Protein AF-0000000084933044 (afdb_homodimer)

Secondary structure (DSSP, 8-state):
------------------------------------------------EEEPPPPTT---TT--EEEEEEHHHHHHHHHH-S----EEE-SSEEEEEE-TTTTTT--PPTT-EEEGGGEEE-S--EEEE--SSS--PPPHHHHHHHHHHHHTPPP--SSPP-----/------------------------------------------------EEEPPPPTT---TT--EEEEEEHHHHHHHHHH-S----EEE-SSEEEEEE-TTTTTT--PPTT-EEEGGGEEE-S--EEEE--SSS--PPPHHHHHHHHHHHHTPPP--SSPP-----

Radius of gyration: 46.16 Å; Cα contacts (8 Å, |Δi|>4): 481; chains: 2; bounding box: 98×130×166 Å

Organism: Streptomyces venezuelae (s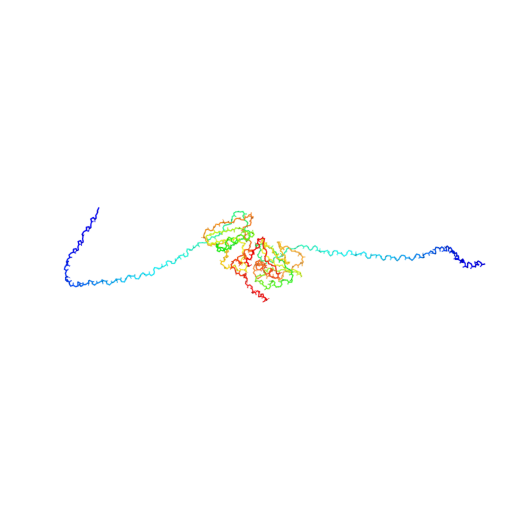train ATCC 10712 / CBS 650.69 / DSM 40230 / JCM 4526 / NBRC 13096 / PD 04745) (NCBI:txid953739)

Structure (mmCIF, N/CA/C/O backbone):
data_AF-0000000084933044-model_v1
#
loop_
_entity.id
_entity.type
_entity.pdbx_description
1 polymer 'Uncharacterized protein'
#
loop_
_atom_site.group_PDB
_atom_site.id
_atom_site.type_symbol
_atom_site.label_atom_id
_atom_site.label_alt_id
_atom_site.label_comp_id
_atom_site.label_asym_id
_atom_site.label_entity_id
_atom_site.label_seq_id
_atom_site.pdbx_PDB_ins_code
_atom_site.Cartn_x
_atom_site.Cartn_y
_atom_site.Cartn_z
_atom_site.occupancy
_atom_site.B_iso_or_equiv
_atom_site.auth_seq_id
_atom_site.auth_comp_id
_atom_site.auth_asym_id
_atom_site.auth_atom_id
_atom_site.pdbx_PDB_model_num
ATOM 1 N N . MET A 1 1 ? 52.594 -83.25 -26.469 1 21.27 1 MET A N 1
ATOM 2 C CA . MET A 1 1 ? 53.531 -82.875 -27.516 1 21.27 1 MET A CA 1
ATOM 3 C C . MET A 1 1 ? 52.875 -81.875 -28.5 1 21.27 1 MET A C 1
ATOM 5 O O . MET A 1 1 ? 51.656 -81.75 -28.516 1 21.27 1 MET A O 1
ATOM 9 N N . LEU A 1 2 ? 53.469 -81.562 -29.688 1 18.8 2 LEU A N 1
ATOM 10 C CA . LEU A 1 2 ? 53.844 -80.5 -30.562 1 18.8 2 LEU A CA 1
ATOM 11 C C . LEU A 1 2 ? 52.75 -80.188 -31.594 1 18.8 2 LEU A C 1
ATOM 13 O O . LEU A 1 2 ? 52.875 -79.25 -32.375 1 18.8 2 LEU A O 1
ATOM 17 N N . ARG A 1 3 ? 51.625 -81 -31.906 1 20.55 3 ARG A N 1
ATOM 18 C CA . ARG A 1 3 ? 51.5 -81.188 -33.344 1 20.55 3 ARG A CA 1
ATOM 19 C C . ARG A 1 3 ? 51.156 -79.875 -34.062 1 20.55 3 ARG A C 1
ATOM 21 O O . ARG A 1 3 ? 50.219 -79.188 -33.656 1 20.55 3 ARG A O 1
ATOM 28 N N . SER A 1 4 ? 52.031 -79.25 -35 1 22.03 4 SER A N 1
ATOM 29 C CA . SER A 1 4 ? 52.438 -78.188 -35.938 1 22.03 4 SER A CA 1
ATOM 30 C C . SER A 1 4 ? 51.406 -78.062 -37.031 1 22.03 4 SER A C 1
ATOM 32 O O . SER A 1 4 ? 51.688 -77.438 -38.062 1 22.03 4 SER A O 1
ATOM 34 N N . MET A 1 5 ? 50.156 -78.5 -37 1 22.41 5 MET A N 1
ATOM 35 C CA . MET A 1 5 ? 49.625 -78.938 -38.281 1 22.41 5 MET A CA 1
ATOM 36 C C . MET A 1 5 ? 49.625 -77.75 -39.281 1 22.41 5 MET A C 1
ATOM 38 O O . MET A 1 5 ? 49.469 -76.625 -38.875 1 22.41 5 MET A O 1
ATOM 42 N N . ALA A 1 6 ? 49.812 -78.125 -40.562 1 21.48 6 ALA A N 1
ATOM 43 C CA . ALA A 1 6 ? 50.281 -77.75 -41.906 1 21.48 6 ALA A CA 1
ATOM 44 C C . ALA A 1 6 ? 49.406 -76.625 -42.531 1 21.48 6 ALA A C 1
ATOM 46 O O . ALA A 1 6 ? 48.25 -76.5 -42.156 1 21.48 6 ALA A O 1
ATOM 47 N N . THR A 1 7 ? 49.969 -75.75 -43.469 1 26.25 7 THR A N 1
ATOM 48 C CA . THR A 1 7 ? 50.188 -74.5 -44.188 1 26.25 7 THR A CA 1
ATOM 49 C C . THR A 1 7 ? 49.25 -74.375 -45.406 1 26.25 7 THR A C 1
ATOM 51 O O . THR A 1 7 ? 49.438 -73.5 -46.25 1 26.25 7 THR A O 1
ATOM 54 N N . ARG A 1 8 ? 48.031 -75.188 -45.375 1 24.83 8 ARG A N 1
ATOM 55 C CA . ARG A 1 8 ? 47.594 -75.5 -46.75 1 24.83 8 ARG A CA 1
ATOM 56 C C . ARG A 1 8 ? 47.344 -74.188 -47.531 1 24.83 8 ARG A C 1
ATOM 58 O O . ARG A 1 8 ? 46.5 -73.375 -47.188 1 24.83 8 ARG A O 1
ATOM 65 N N . MET A 1 9 ? 48.375 -73.75 -48.344 1 28.41 9 MET A N 1
ATOM 66 C CA . MET A 1 9 ? 48.594 -72.562 -49.156 1 28.41 9 MET A CA 1
ATOM 67 C C . MET A 1 9 ? 47.656 -72.5 -50.375 1 28.41 9 MET A C 1
ATOM 69 O O . MET A 1 9 ? 48.125 -72.438 -51.5 1 28.41 9 MET A O 1
ATOM 73 N N . ILE A 1 10 ? 46.5 -73.125 -50.281 1 24.84 10 ILE A N 1
ATOM 74 C CA . ILE A 1 10 ? 46 -73.562 -51.594 1 24.84 10 ILE A CA 1
ATOM 75 C C . ILE A 1 10 ? 45.969 -72.438 -52.562 1 24.84 10 ILE A C 1
ATOM 77 O O . ILE A 1 10 ? 45.812 -71.25 -52.188 1 24.84 10 ILE A O 1
ATOM 81 N N . PRO A 1 11 ? 45.281 -72.625 -53.906 1 26.44 11 PRO A N 1
ATOM 82 C CA . PRO A 1 11 ? 45.531 -72.625 -55.344 1 26.44 11 PRO A CA 1
ATOM 83 C C . PRO A 1 11 ? 45.188 -71.312 -56.031 1 26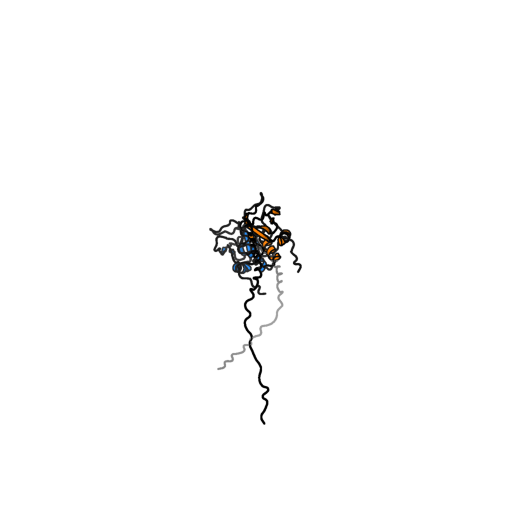.44 11 PRO A C 1
ATOM 85 O O . PRO A 1 11 ? 44.469 -70.5 -55.469 1 26.44 11 PRO A O 1
ATOM 88 N N . LEU A 1 12 ? 45.125 -71.312 -57.375 1 26.98 12 LEU A N 1
ATOM 89 C CA . LEU A 1 12 ? 45.5 -70.75 -58.656 1 26.98 12 LEU A CA 1
ATOM 90 C C . LEU A 1 12 ? 44.344 -69.875 -59.219 1 26.98 12 LEU A C 1
ATOM 92 O O . LEU A 1 12 ? 44.469 -69.375 -60.312 1 26.98 12 LEU A O 1
ATOM 96 N N . LEU A 1 13 ? 43.219 -69.75 -58.594 1 27.86 13 LEU A N 1
ATOM 97 C CA . LEU A 1 13 ? 42.156 -69.625 -59.562 1 27.86 13 LEU A CA 1
ATOM 98 C C . LEU A 1 13 ? 42.344 -68.375 -60.438 1 27.86 13 LEU A C 1
ATOM 100 O O . LEU A 1 13 ? 42.688 -67.312 -59.906 1 27.86 13 LEU A O 1
ATOM 104 N N . PRO A 1 14 ? 42.219 -68.5 -61.844 1 28 14 PRO A N 1
ATOM 105 C CA . PRO A 1 14 ? 42.562 -67.75 -63.031 1 28 14 PRO A CA 1
ATOM 106 C C . PRO A 1 14 ? 41.906 -66.375 -63.031 1 28 14 PRO A C 1
ATOM 108 O O . PRO A 1 14 ? 41 -66.125 -62.25 1 28 14 PRO A O 1
ATOM 111 N N . GLY A 1 15 ? 42 -65.688 -64.312 1 23.17 15 GLY A N 1
ATOM 112 C CA . GLY A 1 15 ? 42.375 -64.438 -64.938 1 23.17 15 GLY A CA 1
ATOM 113 C C . GLY A 1 15 ? 41.219 -63.438 -65.062 1 23.17 15 GLY A C 1
ATOM 114 O O . GLY A 1 15 ? 41.25 -62.312 -64.562 1 23.17 15 GLY A O 1
ATOM 115 N N . ASN A 1 16 ? 40.438 -63.625 -66.25 1 23.97 16 ASN A N 1
ATOM 116 C CA . ASN A 1 16 ? 40.469 -62.531 -67.25 1 23.97 16 ASN A CA 1
ATOM 117 C C . ASN A 1 16 ? 39.406 -61.469 -66.938 1 23.97 16 ASN A C 1
ATOM 119 O O . ASN A 1 16 ? 39.719 -60.281 -66.875 1 23.97 16 ASN A O 1
ATOM 123 N N . ARG A 1 17 ? 38.094 -61.688 -67.375 1 28.8 17 ARG A N 1
ATOM 124 C CA . ARG A 1 17 ? 37.438 -60.906 -68.375 1 28.8 17 ARG A CA 1
ATOM 125 C C . ARG A 1 17 ? 36.844 -59.625 -67.812 1 28.8 17 ARG A C 1
ATOM 127 O O . ARG A 1 17 ? 36.625 -59.531 -66.625 1 28.8 17 ARG A O 1
ATOM 134 N N . GLY A 1 18 ? 36.188 -58.75 -68.812 1 28 18 GLY A N 1
ATOM 135 C CA . GLY A 1 18 ? 36 -57.344 -69.188 1 28 18 GLY A CA 1
ATOM 136 C C . GLY A 1 18 ? 34.906 -56.656 -68.375 1 28 18 GLY A C 1
ATOM 137 O O . GLY A 1 18 ? 34.062 -57.312 -67.75 1 28 18 GLY A O 1
ATOM 138 N N . PRO A 1 19 ? 35.188 -55.438 -67.938 1 30.39 19 PRO A N 1
ATOM 139 C CA . PRO A 1 19 ? 34.438 -54.688 -66.938 1 30.39 19 PRO A CA 1
ATOM 140 C C . PRO A 1 19 ? 33 -54.438 -67.375 1 30.39 19 PRO A C 1
ATOM 142 O O . PRO A 1 19 ? 32.688 -54.25 -68.5 1 30.39 19 PRO A O 1
ATOM 145 N N . SER A 1 20 ? 32.094 -55.375 -66.812 1 27.27 20 SER A N 1
ATOM 146 C CA . SER A 1 20 ? 30.656 -55.219 -67 1 27.27 20 SER A CA 1
ATOM 147 C C . SER A 1 20 ? 30.219 -53.781 -66.812 1 27.27 20 SER A C 1
ATOM 149 O O . SER A 1 20 ? 30.734 -53.062 -65.938 1 27.27 20 SER A O 1
ATOM 151 N N . ALA A 1 21 ? 29.625 -53.25 -67.875 1 29.52 21 ALA A N 1
ATOM 152 C CA . ALA A 1 21 ? 28.984 -51.969 -68.062 1 29.52 21 ALA A CA 1
ATOM 153 C C . ALA A 1 21 ? 28.094 -51.656 -66.875 1 29.52 21 ALA A C 1
ATOM 155 O O . ALA A 1 21 ? 27.125 -52.375 -66.562 1 29.52 21 ALA A O 1
ATOM 156 N N . ALA A 1 22 ? 28.594 -51.156 -65.75 1 32.31 22 ALA A N 1
ATOM 157 C CA . ALA A 1 22 ? 27.797 -50.844 -64.562 1 32.31 22 ALA A CA 1
ATOM 158 C C . ALA A 1 22 ? 26.531 -50.062 -64.938 1 32.31 22 ALA A C 1
ATOM 160 O O . ALA A 1 22 ? 26.547 -49.281 -65.875 1 32.31 22 ALA A O 1
ATOM 161 N N . GLU A 1 23 ? 25.406 -50.75 -64.625 1 34.59 23 GLU A N 1
ATOM 162 C CA . GLU A 1 23 ? 24.016 -50.281 -64.625 1 34.59 23 GLU A CA 1
ATOM 163 C C . GLU A 1 23 ? 23.922 -48.844 -64.062 1 34.59 23 GLU A C 1
ATOM 165 O O . GLU A 1 23 ? 24.641 -48.531 -63.094 1 34.59 23 GLU A O 1
ATOM 170 N N . ARG A 1 24 ? 23.422 -47.906 -64.938 1 32.62 24 ARG A N 1
ATOM 171 C CA . ARG A 1 24 ? 23.141 -46.5 -64.688 1 32.62 24 ARG A CA 1
ATOM 172 C C . ARG A 1 24 ? 22.406 -46.344 -63.344 1 32.62 24 ARG A C 1
ATOM 174 O O . ARG A 1 24 ? 21.422 -47.031 -63.094 1 32.62 24 ARG A O 1
ATOM 181 N N . LEU A 1 25 ? 23.141 -46.156 -62.219 1 36.62 25 LEU A N 1
ATOM 182 C CA . LEU A 1 25 ? 22.578 -45.812 -60.906 1 36.62 25 LEU A CA 1
ATOM 183 C C . LEU A 1 25 ? 21.422 -44.844 -61.062 1 36.62 25 LEU A C 1
ATOM 185 O O . LEU A 1 25 ? 21.547 -43.781 -61.719 1 36.62 25 LEU A O 1
ATOM 189 N N . PRO A 1 26 ? 20.203 -45.406 -61.062 1 37.16 26 PRO A N 1
ATOM 190 C CA . PRO A 1 26 ? 19.125 -44.406 -61.188 1 37.16 26 PRO A CA 1
ATOM 191 C C . PRO A 1 26 ? 19.344 -43.188 -60.312 1 37.16 26 PRO A C 1
ATOM 193 O O . PRO A 1 26 ? 20.078 -43.25 -59.312 1 37.16 26 PRO A O 1
ATOM 196 N N . GLU A 1 27 ? 19.266 -41.969 -60.938 1 40.44 27 GLU A N 1
ATOM 197 C CA . GLU A 1 27 ? 19.375 -40.688 -60.281 1 40.44 27 GLU A CA 1
ATOM 198 C C . GLU A 1 27 ? 18.625 -40.656 -58.938 1 40.44 27 GLU A C 1
ATOM 200 O O . GLU A 1 27 ? 17.516 -41.188 -58.844 1 40.44 27 GLU A O 1
ATOM 205 N N . PRO A 1 28 ? 19.422 -40.531 -57.812 1 37.56 28 PRO A N 1
ATOM 206 C CA . PRO A 1 28 ? 18.672 -40.5 -56.562 1 37.56 28 PRO A CA 1
ATOM 207 C C . PRO A 1 28 ? 17.453 -39.562 -56.625 1 37.56 28 PRO A C 1
ATOM 209 O O . PRO A 1 28 ? 17.516 -38.5 -57.219 1 37.56 28 PRO A O 1
ATOM 212 N N . ARG A 1 29 ? 16.344 -40.094 -56.906 1 36.5 29 ARG A N 1
ATOM 213 C CA . ARG A 1 29 ? 15.164 -39.25 -56.781 1 36.5 29 ARG A CA 1
ATOM 214 C C . ARG A 1 29 ? 15.289 -38.312 -55.594 1 36.5 29 ARG A C 1
ATOM 216 O O . ARG A 1 29 ? 15.68 -38.719 -54.5 1 36.5 29 ARG A O 1
ATOM 223 N N . ARG A 1 30 ? 15.531 -37.031 -55.938 1 38.47 30 ARG A N 1
ATOM 224 C CA . ARG A 1 30 ? 15.516 -35.969 -54.938 1 38.47 30 ARG A CA 1
ATOM 225 C C . ARG A 1 30 ? 14.422 -36.219 -53.906 1 38.47 30 ARG A C 1
ATOM 227 O O . ARG A 1 30 ? 13.273 -36.469 -54.25 1 38.47 30 ARG A O 1
ATOM 234 N N . SER A 1 31 ? 14.859 -36.812 -52.75 1 36.12 31 SER A N 1
ATOM 235 C CA . SER A 1 31 ? 13.914 -36.906 -51.656 1 36.12 31 SER A CA 1
ATOM 236 C C . SER A 1 31 ? 13.016 -35.688 -51.562 1 36.12 31 SER A C 1
ATOM 238 O O . SER A 1 31 ? 13.453 -34.562 -51.844 1 36.12 31 SER A O 1
ATOM 240 N N . PRO A 1 32 ? 11.695 -35.812 -51.938 1 41.09 32 PRO A N 1
ATOM 241 C CA . PRO A 1 32 ? 10.867 -34.625 -51.719 1 41.09 32 PRO A CA 1
ATOM 242 C C . PRO A 1 32 ? 11.273 -33.844 -50.5 1 41.09 32 PRO A C 1
ATOM 244 O O . PRO A 1 32 ? 11.758 -34.406 -49.5 1 41.09 32 PRO A O 1
ATOM 247 N N . GLY A 1 33 ? 11.867 -32.594 -50.688 1 38 33 GLY A N 1
ATOM 248 C CA . GLY A 1 33 ? 12.117 -31.641 -49.625 1 38 33 GLY A CA 1
ATOM 249 C C . GLY A 1 33 ? 11.109 -31.734 -48.5 1 38 33 GLY A C 1
ATOM 250 O O . GLY A 1 33 ? 9.898 -31.797 -48.75 1 38 33 GLY A O 1
ATOM 251 N N . LEU A 1 34 ? 11.516 -32.406 -47.438 1 40.69 34 LEU A N 1
ATOM 252 C CA . LEU A 1 34 ? 10.719 -32.25 -46.219 1 40.69 34 LEU A CA 1
ATOM 253 C C . LEU A 1 34 ? 10.141 -30.844 -46.125 1 40.69 34 LEU A C 1
ATOM 255 O O . LEU A 1 34 ? 10.875 -29.859 -46.188 1 40.69 34 LEU A O 1
ATOM 259 N N . ARG A 1 35 ? 9.016 -30.562 -46.75 1 41.19 35 ARG A N 1
ATOM 260 C CA . ARG A 1 35 ? 8.359 -29.328 -46.344 1 41.19 35 ARG A CA 1
ATOM 261 C C . ARG A 1 35 ? 8.562 -29.078 -44.844 1 41.19 35 ARG A C 1
ATOM 263 O O . ARG A 1 35 ? 8.469 -30 -44.031 1 41.19 35 ARG A O 1
ATOM 270 N N . PRO A 1 36 ? 9.383 -28.047 -44.438 1 41.03 36 PRO A N 1
ATOM 271 C CA . PRO A 1 36 ? 9.359 -27.781 -43 1 41.03 36 PRO A CA 1
ATOM 272 C C . PRO A 1 36 ? 7.984 -28.016 -42.375 1 41.03 36 PRO A C 1
ATOM 274 O O . PRO A 1 36 ? 6.973 -27.547 -42.938 1 41.03 36 PRO A O 1
ATOM 277 N N . GLY A 1 37 ? 7.688 -29.172 -41.938 1 36.5 37 GLY A N 1
ATOM 278 C CA . GLY A 1 37 ? 6.48 -29.312 -41.125 1 36.5 37 GLY A CA 1
ATOM 279 C C . GLY A 1 37 ? 6.137 -28.047 -40.375 1 36.5 37 GLY A C 1
ATOM 280 O O . GLY A 1 37 ? 7.027 -27.297 -39.969 1 36.5 37 GLY A O 1
ATOM 281 N N . THR A 1 38 ? 4.992 -27.422 -40.75 1 40.09 38 THR A N 1
ATOM 282 C CA . THR A 1 38 ? 4.434 -26.422 -39.844 1 40.09 38 THR A CA 1
ATOM 283 C C . THR A 1 38 ? 4.691 -26.797 -38.406 1 40.09 38 THR A C 1
ATOM 285 O O . THR A 1 38 ? 4.215 -27.828 -37.906 1 40.09 38 THR A O 1
ATOM 288 N N . ARG A 1 39 ? 5.945 -26.703 -37.906 1 38.56 39 ARG A N 1
ATOM 289 C CA . ARG A 1 39 ? 6.008 -26.641 -36.469 1 38.56 39 ARG A CA 1
ATOM 290 C C . ARG A 1 39 ? 4.695 -26.125 -35.875 1 38.56 39 ARG A C 1
ATOM 292 O O . ARG A 1 39 ? 4.25 -25.016 -36.219 1 38.56 39 ARG A O 1
ATOM 299 N N . GLY A 1 40 ? 3.74 -27.016 -35.625 1 38.09 40 GLY A N 1
ATOM 300 C CA . GLY A 1 40 ? 2.572 -26.578 -34.875 1 38.09 40 GLY A CA 1
ATOM 301 C C . GLY A 1 40 ? 2.855 -25.406 -33.938 1 38.09 40 GLY A C 1
ATOM 302 O O . GLY A 1 40 ? 3.871 -25.391 -33.25 1 38.09 40 GLY A O 1
ATOM 303 N N . ALA A 1 41 ? 2.5 -24.266 -34.312 1 40.56 41 ALA A N 1
ATOM 304 C CA . ALA A 1 41 ? 2.307 -23.266 -33.25 1 40.56 41 ALA A CA 1
ATOM 305 C C . ALA A 1 41 ? 1.975 -23.906 -31.922 1 40.56 41 ALA A C 1
ATOM 307 O O . ALA A 1 41 ? 1.003 -24.656 -31.812 1 40.56 41 ALA A O 1
ATOM 308 N N . ALA A 1 42 ? 2.875 -24.422 -31.172 1 41.03 42 ALA A N 1
ATOM 309 C CA . ALA A 1 42 ? 2.475 -24.609 -29.781 1 41.03 42 ALA A CA 1
ATOM 310 C C . ALA A 1 42 ? 1.239 -23.781 -29.438 1 41.03 42 ALA A C 1
ATOM 312 O O . ALA A 1 42 ? 1.252 -22.562 -29.562 1 41.03 42 ALA A O 1
ATOM 313 N N . HIS A 1 43 ? 0.029 -24.141 -29.719 1 41.12 43 HIS A N 1
ATOM 314 C CA . HIS A 1 43 ? -1.167 -23.547 -29.141 1 41.12 43 HIS A CA 1
ATOM 315 C C . HIS A 1 43 ? -0.863 -22.922 -27.781 1 41.12 43 HIS A C 1
ATOM 317 O O . HIS A 1 43 ? -0.532 -23.641 -26.828 1 41.12 43 HIS A O 1
ATOM 323 N N . SER A 1 44 ? -0.158 -21.906 -27.641 1 47.91 44 SER A N 1
ATOM 324 C CA . SER A 1 44 ? -0.429 -21.219 -26.375 1 47.91 44 SER A CA 1
ATOM 325 C C . SER A 1 44 ? -1.761 -21.672 -25.781 1 47.91 44 SER A C 1
ATOM 327 O O . SER A 1 44 ? -2.824 -21.359 -26.328 1 47.91 44 SER A O 1
ATOM 329 N N . ARG A 1 45 ? -2.041 -22.953 -25.531 1 50.12 45 ARG A N 1
ATOM 330 C CA . ARG A 1 45 ? -3.258 -23.391 -24.859 1 50.12 45 ARG A CA 1
ATOM 331 C C . ARG A 1 45 ? -3.959 -22.219 -24.172 1 50.12 45 ARG A C 1
ATOM 333 O O . ARG A 1 45 ? -3.336 -21.484 -23.406 1 50.12 45 ARG A O 1
ATOM 340 N N . ASP A 1 46 ? -4.887 -21.531 -24.719 1 64.81 46 ASP A N 1
ATOM 341 C CA . ASP A 1 46 ? -5.871 -20.594 -24.188 1 64.81 46 ASP A CA 1
ATOM 342 C C . ASP A 1 46 ? -6.223 -20.922 -22.75 1 64.81 46 ASP A C 1
ATOM 344 O O . ASP A 1 46 ? -7.16 -21.672 -22.484 1 64.81 46 ASP A O 1
ATOM 348 N N . LEU A 1 47 ? -5.258 -20.953 -21.938 1 79.25 47 LEU A N 1
ATOM 349 C CA . LEU A 1 47 ? -5.621 -21.203 -20.547 1 79.25 47 LEU A CA 1
ATOM 350 C C . LEU A 1 47 ? -6.793 -20.312 -20.125 1 79.25 47 LEU A C 1
ATOM 352 O O . LEU A 1 47 ? -6.793 -19.109 -20.391 1 79.25 47 LEU A O 1
ATOM 356 N N . GLY A 1 48 ? -7.973 -20.859 -19.969 1 93.12 48 GLY A N 1
ATOM 357 C CA . GLY A 1 48 ? -9.039 -20.094 -19.359 1 93.12 48 GLY A CA 1
ATOM 358 C C . GLY A 1 48 ? -8.602 -19.344 -18.109 1 93.12 48 GLY A C 1
ATOM 359 O O . GLY A 1 48 ? -7.422 -19.359 -17.766 1 93.12 48 GLY A O 1
ATOM 360 N N . THR A 1 49 ? -9.359 -18.375 -17.656 1 95.25 49 THR A N 1
ATOM 361 C CA . THR A 1 49 ? -9.094 -17.641 -16.422 1 95.25 49 THR A CA 1
ATOM 362 C C . THR A 1 49 ? -9.914 -18.203 -15.266 1 95.25 49 THR A C 1
ATOM 364 O O . THR A 1 49 ? -10.891 -18.922 -15.484 1 95.25 49 THR A O 1
ATOM 367 N N . THR A 1 50 ? -9.367 -18.047 -14.125 1 97.25 50 THR A N 1
ATOM 368 C CA . THR A 1 50 ? -10.078 -18.391 -12.898 1 97.25 50 THR A CA 1
ATOM 369 C C . THR A 1 50 ? -9.891 -17.312 -11.836 1 97.25 50 THR A C 1
ATOM 371 O O . THR A 1 50 ? -8.867 -16.625 -11.82 1 97.25 50 THR A O 1
ATOM 374 N N . ARG A 1 51 ? -10.891 -17.125 -10.992 1 97.94 51 ARG A N 1
ATOM 375 C CA . ARG A 1 51 ? -10.773 -16.266 -9.82 1 97.94 51 ARG A CA 1
ATOM 376 C C . ARG A 1 51 ? -10.305 -17.047 -8.609 1 97.94 51 ARG A C 1
ATOM 378 O O . ARG A 1 51 ? -10.82 -18.141 -8.32 1 97.94 51 ARG A O 1
ATOM 385 N N . LEU A 1 52 ? -9.336 -16.547 -7.914 1 98.38 52 LEU A N 1
ATOM 386 C CA . LEU A 1 52 ? -8.852 -17.219 -6.715 1 98.38 52 LEU A CA 1
ATOM 387 C C . LEU A 1 52 ? -9.938 -17.297 -5.652 1 98.38 52 LEU A C 1
ATOM 389 O O . LEU A 1 52 ? -10.547 -16.281 -5.305 1 98.38 52 LEU A O 1
ATOM 393 N N . ALA A 1 53 ? -10.172 -18.469 -5.188 1 96.81 53 ALA A N 1
ATOM 394 C CA . ALA A 1 53 ? -11.188 -18.672 -4.16 1 96.81 53 ALA A CA 1
ATOM 395 C C . ALA A 1 53 ? -10.648 -18.281 -2.781 1 96.81 53 ALA A C 1
ATOM 397 O O . ALA A 1 53 ? -9.523 -18.625 -2.426 1 96.81 53 ALA A O 1
ATOM 398 N N . VAL A 1 54 ? -11.43 -17.531 -2.1 1 98.19 54 VAL A N 1
ATOM 399 C CA . VAL A 1 54 ? -11.094 -17.172 -0.727 1 98.19 54 VAL A CA 1
ATOM 400 C C . VAL A 1 54 ? -11.734 -18.156 0.241 1 98.19 54 VAL A C 1
ATOM 402 O O . VAL A 1 54 ? -12.945 -18.391 0.194 1 98.19 54 VAL A O 1
ATOM 405 N N . PRO A 1 55 ? -10.906 -18.828 1.101 1 97.75 55 PRO A N 1
ATOM 406 C CA . PRO A 1 55 ? -11.477 -19.766 2.066 1 97.75 55 PRO A CA 1
ATOM 407 C C . PRO A 1 55 ? -12.609 -19.172 2.887 1 97.75 55 PRO A C 1
ATOM 409 O O . PRO A 1 55 ? -12.617 -17.969 3.143 1 97.75 55 PRO A O 1
ATOM 412 N N . VAL A 1 56 ? -13.422 -20.016 3.316 1 95.69 56 VAL A N 1
ATOM 413 C CA . VAL A 1 56 ? -14.555 -19.609 4.145 1 95.69 56 VAL A CA 1
ATOM 414 C C . VAL A 1 56 ? -14.047 -19.047 5.469 1 95.69 56 VAL A C 1
ATOM 416 O O . VAL A 1 56 ? -13.062 -19.531 6.023 1 95.69 56 VAL A O 1
ATOM 419 N N . GLY A 1 57 ? -14.711 -17.984 5.965 1 96.31 57 GLY A N 1
ATOM 420 C CA . GLY A 1 57 ? -14.367 -17.438 7.266 1 96.31 57 GLY A CA 1
ATOM 421 C C . GLY A 1 57 ? -13.461 -16.219 7.176 1 96.31 57 GLY A C 1
ATOM 422 O O . GLY A 1 57 ? -13.305 -15.484 8.148 1 96.31 57 GLY A O 1
ATOM 423 N N . LEU A 1 58 ? -12.844 -16.047 6.035 1 96.44 58 LEU A N 1
ATOM 424 C CA . LEU A 1 58 ? -11.984 -14.898 5.832 1 96.44 58 LEU A CA 1
ATOM 425 C C . LEU A 1 58 ? -12.781 -13.711 5.301 1 96.44 58 LEU A C 1
ATOM 427 O O . LEU A 1 58 ? -13.703 -13.883 4.5 1 96.44 58 LEU A O 1
ATOM 431 N N . HIS A 1 59 ? -12.422 -12.508 5.715 1 92.5 59 HIS A N 1
ATOM 432 C CA . HIS A 1 59 ? -13.164 -11.297 5.391 1 92.5 59 HIS A CA 1
ATOM 433 C C . HIS A 1 59 ? -12.594 -10.609 4.152 1 92.5 59 HIS A C 1
ATOM 435 O O . HIS A 1 59 ? -11.445 -10.164 4.164 1 92.5 59 HIS A O 1
ATOM 441 N N . THR A 1 60 ? -13.477 -10.352 3.188 1 93.06 60 THR A N 1
ATOM 442 C CA . THR A 1 60 ? -13.039 -9.781 1.919 1 93.06 60 THR A CA 1
ATOM 443 C C . THR A 1 60 ? -13.617 -8.383 1.729 1 93.06 60 THR A C 1
ATOM 445 O O . THR A 1 60 ? -13.961 -7.992 0.611 1 93.06 60 THR A O 1
ATOM 448 N N . GLY A 1 61 ? -13.75 -7.688 2.803 1 86.81 61 GLY A N 1
ATOM 449 C CA . GLY A 1 61 ? -14.406 -6.391 2.785 1 86.81 61 GLY A CA 1
ATOM 450 C C . GLY A 1 61 ? -13.664 -5.359 1.95 1 86.81 61 GLY A C 1
ATOM 451 O O . GLY A 1 61 ? -14.258 -4.371 1.514 1 86.81 61 GLY A O 1
ATOM 452 N N . LEU A 1 62 ? -12.445 -5.57 1.654 1 85.75 62 LEU A N 1
ATOM 453 C CA . LEU A 1 62 ? -11.656 -4.613 0.892 1 85.75 62 LEU A CA 1
ATOM 454 C C . LEU A 1 62 ? -11.531 -5.047 -0.565 1 85.75 62 LEU A C 1
ATOM 456 O O . LEU A 1 62 ? -10.727 -4.484 -1.318 1 85.75 62 LEU A O 1
ATOM 460 N N . GLY A 1 63 ? -12.32 -6.02 -0.994 1 89.19 63 GLY A N 1
ATOM 461 C CA . GLY A 1 63 ? -12.141 -6.59 -2.32 1 89.19 63 GLY A CA 1
ATOM 462 C C . GLY A 1 63 ? -10.891 -7.445 -2.438 1 89.19 63 GLY A C 1
ATOM 463 O O . GLY A 1 63 ? -10.141 -7.582 -1.474 1 89.19 63 GLY A O 1
ATOM 464 N N . CYS A 1 64 ? -10.742 -8.031 -3.664 1 94.81 64 CYS A N 1
ATOM 465 C CA . CYS A 1 64 ? -9.617 -8.945 -3.826 1 94.81 64 CYS A CA 1
ATOM 466 C C . CYS A 1 64 ? -8.953 -8.758 -5.188 1 94.81 64 CYS A C 1
ATOM 468 O O . CYS A 1 64 ? -9.609 -8.898 -6.223 1 94.81 64 CYS A O 1
ATOM 470 N N . ASP A 1 65 ? -7.801 -8.375 -5.195 1 96.62 65 ASP A N 1
ATOM 471 C CA . ASP A 1 65 ? -6.863 -8.516 -6.305 1 96.62 65 ASP A CA 1
ATOM 472 C C . ASP A 1 65 ? -5.758 -9.516 -5.973 1 96.62 65 ASP A C 1
ATOM 474 O O . ASP A 1 65 ? -5.793 -10.156 -4.918 1 96.62 65 ASP A O 1
ATOM 478 N N . ALA A 1 66 ? -4.887 -9.719 -6.926 1 98.62 66 ALA A N 1
ATOM 479 C CA . ALA A 1 66 ? -3.777 -10.633 -6.672 1 98.62 66 ALA A CA 1
ATOM 480 C C . ALA A 1 66 ? -2.498 -10.141 -7.34 1 98.62 66 ALA A C 1
ATOM 482 O O . ALA A 1 66 ? -2.549 -9.492 -8.391 1 98.62 66 ALA A O 1
ATOM 483 N N . VAL A 1 67 ? -1.451 -10.398 -6.645 1 98.75 67 VAL A N 1
ATOM 484 C CA . VAL A 1 67 ? -0.12 -10.164 -7.195 1 98.75 67 VAL A CA 1
ATOM 485 C C . VAL A 1 67 ? 0.579 -11.5 -7.438 1 98.75 67 VAL A C 1
ATOM 487 O O . VAL A 1 67 ? 0.68 -12.328 -6.531 1 98.75 67 VAL A O 1
ATOM 490 N N . GLY A 1 68 ? 0.976 -11.664 -8.695 1 98.75 68 GLY A N 1
ATOM 491 C CA . GLY A 1 68 ? 1.659 -12.891 -9.07 1 98.75 68 GLY A CA 1
ATOM 492 C C . GLY A 1 68 ? 3.143 -12.695 -9.312 1 98.75 68 GLY A C 1
ATOM 493 O O . GLY A 1 68 ? 3.562 -11.656 -9.82 1 98.75 68 GLY A O 1
ATOM 494 N N . VAL A 1 69 ? 3.912 -13.711 -8.953 1 98.69 69 VAL A N 1
ATOM 495 C CA . VAL A 1 69 ? 5.336 -13.75 -9.258 1 98.69 69 VAL A CA 1
ATOM 496 C C . VAL A 1 69 ? 5.719 -15.133 -9.766 1 98.69 69 VAL A C 1
ATOM 498 O O . VAL A 1 69 ? 5.059 -16.125 -9.445 1 98.69 69 VAL A O 1
ATOM 501 N N . PRO A 1 70 ? 6.742 -15.156 -10.586 1 98.44 70 PRO A N 1
ATOM 502 C CA . PRO A 1 70 ? 7.27 -16.484 -10.906 1 98.44 70 PRO A CA 1
ATOM 503 C C . PRO A 1 70 ? 7.617 -17.297 -9.664 1 98.44 70 PRO A C 1
ATOM 505 O O . PRO A 1 70 ? 8.078 -16.734 -8.664 1 98.44 70 PRO A O 1
ATOM 508 N N . ALA A 1 71 ? 7.453 -18.594 -9.797 1 98 71 ALA A N 1
ATOM 509 C CA . ALA A 1 71 ? 7.598 -19.5 -8.664 1 98 71 ALA A CA 1
ATOM 510 C C . ALA A 1 71 ? 8.977 -19.359 -8.023 1 98 71 ALA A C 1
ATOM 512 O O . ALA A 1 71 ? 9.117 -19.516 -6.805 1 98 71 ALA A O 1
ATOM 513 N N . ARG A 1 72 ? 9.992 -19.016 -8.766 1 97.5 72 ARG A N 1
ATOM 514 C CA . ARG A 1 72 ? 11.359 -18.922 -8.258 1 97.5 72 ARG A CA 1
ATOM 515 C C . ARG A 1 72 ? 11.469 -17.859 -7.168 1 97.5 72 ARG A C 1
ATOM 517 O O . ARG A 1 72 ? 12.383 -17.906 -6.344 1 97.5 72 ARG A O 1
ATOM 524 N N . PHE A 1 73 ? 10.531 -16.922 -7.09 1 97.69 73 PHE A N 1
ATOM 525 C CA . PHE A 1 73 ? 10.555 -15.859 -6.082 1 97.69 73 PHE A CA 1
ATOM 526 C C . PHE A 1 73 ? 9.656 -16.219 -4.902 1 97.69 73 PHE A C 1
ATOM 528 O O . PHE A 1 73 ? 9.672 -15.547 -3.871 1 97.69 73 PHE A O 1
ATOM 535 N N . GLY A 1 74 ? 8.781 -17.234 -5.09 1 97.88 74 GLY A N 1
ATOM 536 C CA . GLY A 1 74 ? 7.672 -17.516 -4.191 1 97.88 74 GLY A CA 1
ATOM 537 C C . GLY A 1 74 ? 8.102 -17.703 -2.75 1 97.88 74 GLY A C 1
ATOM 538 O O . GLY A 1 74 ? 7.676 -16.969 -1.866 1 97.88 74 GLY A O 1
ATOM 539 N N . PHE A 1 75 ? 9.062 -18.609 -2.521 1 97 75 PHE A N 1
ATOM 540 C CA . PHE A 1 75 ? 9.477 -18.969 -1.167 1 97 75 PHE A CA 1
ATOM 541 C C . PHE A 1 75 ? 10.203 -17.797 -0.504 1 97 75 PHE A C 1
ATOM 543 O O . PHE A 1 75 ? 10 -17.531 0.682 1 97 75 PHE A O 1
ATOM 550 N N . LYS A 1 76 ? 11.023 -17.109 -1.214 1 96.56 76 LYS A N 1
ATOM 551 C CA . LYS A 1 76 ? 11.75 -15.969 -0.671 1 96.56 76 LYS A CA 1
ATOM 552 C C . LYS A 1 76 ? 10.789 -14.883 -0.196 1 96.56 76 LYS A C 1
ATOM 554 O O . LYS A 1 76 ? 10.984 -14.305 0.876 1 96.56 76 LYS A O 1
ATOM 559 N N . ILE A 1 77 ? 9.758 -14.656 -0.948 1 96.75 77 ILE A N 1
ATOM 560 C CA . ILE A 1 77 ? 8.773 -13.648 -0.586 1 96.75 77 ILE A CA 1
ATOM 561 C C . ILE A 1 77 ? 7.969 -14.117 0.625 1 96.75 77 ILE A C 1
ATOM 563 O O . ILE A 1 77 ? 7.844 -13.391 1.613 1 96.75 77 ILE A O 1
ATOM 567 N N . LEU A 1 78 ? 7.48 -15.305 0.527 1 96.75 78 LEU A N 1
ATOM 568 C CA . LEU A 1 78 ? 6.641 -15.852 1.586 1 96.75 78 LEU A CA 1
ATOM 569 C C . LEU A 1 78 ? 7.371 -15.836 2.924 1 96.75 78 LEU A C 1
ATOM 571 O O . LEU A 1 78 ? 6.793 -15.469 3.949 1 96.75 78 LEU A O 1
ATOM 575 N N . SER A 1 79 ? 8.625 -16.141 2.924 1 94.62 79 SER A N 1
ATOM 576 C CA . SER A 1 79 ? 9.391 -16.297 4.156 1 94.62 79 SER A CA 1
ATOM 577 C C . SER A 1 79 ? 9.742 -14.938 4.766 1 94.62 79 SER A C 1
ATOM 579 O O . SER A 1 79 ? 10.023 -14.844 5.961 1 94.62 79 SER A O 1
ATOM 581 N N . ARG A 1 80 ? 9.664 -13.875 4 1 93.06 80 ARG A N 1
ATOM 582 C CA . ARG A 1 80 ? 10.148 -12.578 4.473 1 93.06 80 ARG A CA 1
ATOM 583 C C . ARG A 1 80 ? 8.984 -11.664 4.844 1 93.06 80 ARG A C 1
ATOM 585 O O . ARG A 1 80 ? 9.18 -10.617 5.465 1 93.06 80 ARG A O 1
ATOM 592 N N . LEU A 1 81 ? 7.867 -12.07 4.449 1 94.12 81 LEU A N 1
ATOM 593 C CA . LEU A 1 81 ? 6.699 -11.258 4.773 1 94.12 81 LEU A CA 1
ATOM 594 C C . LEU A 1 81 ? 6.234 -11.516 6.203 1 94.12 81 LEU A C 1
ATOM 596 O O . LEU A 1 81 ? 6.176 -12.664 6.645 1 94.12 81 LEU A O 1
ATOM 600 N N . PRO A 1 82 ? 5.961 -10.484 6.957 1 89.31 82 PRO A N 1
ATOM 601 C CA . PRO A 1 82 ? 5.402 -10.711 8.289 1 89.31 82 PRO A CA 1
ATOM 602 C C . PRO A 1 82 ? 4.023 -11.367 8.25 1 89.31 82 PRO A C 1
ATOM 604 O O . PRO A 1 82 ? 3.809 -12.398 8.898 1 89.31 82 PRO A O 1
ATOM 607 N N . ALA A 1 83 ? 3.062 -10.781 7.562 1 92.06 83 ALA A N 1
ATOM 608 C CA . ALA A 1 83 ? 1.765 -11.383 7.266 1 92.06 83 ALA A CA 1
ATOM 609 C C . ALA A 1 83 ? 1.685 -11.828 5.805 1 92.06 83 ALA A C 1
ATOM 611 O O . ALA A 1 83 ? 2.029 -11.062 4.898 1 92.06 83 ALA A O 1
ATOM 612 N N . LYS A 1 84 ? 1.203 -12.977 5.605 1 94.75 84 LYS A N 1
ATOM 613 C CA . LYS A 1 84 ? 1.286 -13.57 4.277 1 94.75 84 LYS A CA 1
ATOM 614 C C . LYS A 1 84 ? -0.081 -13.602 3.6 1 94.75 84 LYS A C 1
ATOM 616 O O . LYS A 1 84 ? -0.17 -13.586 2.369 1 94.75 84 LYS A O 1
ATOM 621 N N . GLY A 1 85 ? -1.16 -13.633 4.41 1 96.75 85 GLY A N 1
ATOM 622 C CA . GLY A 1 85 ? -2.482 -13.812 3.832 1 96.75 85 GLY A CA 1
ATOM 623 C C . GLY A 1 85 ? -2.641 -15.125 3.096 1 96.75 85 GLY A C 1
ATOM 624 O O . GLY A 1 85 ? -1.947 -16.094 3.398 1 96.75 85 GLY A O 1
ATOM 625 N N . CYS A 1 86 ? -3.605 -15.148 2.229 1 98.62 86 CYS A N 1
ATOM 626 C CA . CYS A 1 86 ? -3.77 -16.312 1.359 1 98.62 86 CYS A CA 1
ATOM 627 C C . CYS A 1 86 ? -2.76 -16.281 0.218 1 98.62 86 CYS A C 1
ATOM 629 O O . CYS A 1 86 ? -2.619 -15.266 -0.468 1 98.62 86 CYS A O 1
ATOM 631 N N . VAL A 1 87 ? -2.084 -17.375 0.078 1 98.81 87 VAL A N 1
ATOM 632 C CA . VAL A 1 87 ? -1.126 -17.531 -1.011 1 98.81 87 VAL A CA 1
ATOM 633 C C . VAL A 1 87 ? -1.454 -18.797 -1.811 1 98.81 87 VAL A C 1
ATOM 635 O O . VAL A 1 87 ? -1.74 -19.844 -1.234 1 98.81 87 VAL A O 1
ATOM 638 N N . TYR A 1 88 ? -1.507 -18.609 -3.148 1 98.69 88 TYR A N 1
ATOM 639 C CA . TYR A 1 88 ? -1.784 -19.719 -4.062 1 98.69 88 TYR A CA 1
ATOM 640 C C . TYR A 1 88 ? -0.585 -19.984 -4.961 1 98.69 88 TYR A C 1
ATOM 642 O O . TYR A 1 88 ? 0.231 -19.094 -5.211 1 98.69 88 TYR A O 1
ATOM 650 N N . ALA A 1 89 ? -0.503 -21.25 -5.387 1 98.5 89 ALA A N 1
ATOM 651 C CA . ALA A 1 89 ? 0.631 -21.562 -6.25 1 98.5 89 ALA A CA 1
ATOM 652 C C . ALA A 1 89 ? 0.259 -22.625 -7.273 1 98.5 89 ALA A C 1
ATOM 654 O O . ALA A 1 89 ? -0.596 -23.484 -7.008 1 98.5 89 ALA A O 1
ATOM 655 N N . ASP A 1 90 ? 0.794 -22.5 -8.445 1 96.06 90 ASP A N 1
ATOM 656 C CA . ASP A 1 90 ? 0.95 -23.594 -9.391 1 96.06 90 ASP A CA 1
ATOM 657 C C . ASP A 1 90 ? 2.422 -23.828 -9.727 1 96.06 90 ASP A C 1
ATOM 659 O O . ASP A 1 90 ? 3.309 -23.359 -9.016 1 96.06 90 ASP A O 1
ATOM 663 N N . SER A 1 91 ? 2.682 -24.531 -10.711 1 93.88 91 SER A N 1
ATOM 664 C CA . SER A 1 91 ? 4.062 -24.922 -10.984 1 93.88 91 SER A CA 1
ATOM 665 C C . SER A 1 91 ? 4.898 -23.719 -11.406 1 93.88 91 SER A C 1
ATOM 667 O O . SER A 1 91 ? 6.109 -23.688 -11.188 1 93.88 91 SER A O 1
ATOM 669 N N . ASP A 1 92 ? 4.285 -22.734 -11.883 1 96.69 92 ASP A N 1
ATOM 670 C CA . ASP A 1 92 ? 5.047 -21.672 -12.539 1 96.69 92 ASP A CA 1
ATOM 671 C C . ASP A 1 92 ? 4.895 -20.344 -11.789 1 96.69 92 ASP A C 1
ATOM 673 O O . ASP A 1 92 ? 5.773 -19.484 -11.852 1 96.69 92 ASP A O 1
ATOM 677 N N . TRP A 1 93 ? 3.732 -20.188 -11.039 1 98.06 93 TRP A N 1
ATOM 678 C CA . TRP A 1 93 ? 3.416 -18.891 -10.461 1 98.06 93 TRP A CA 1
ATOM 679 C C . TRP A 1 93 ? 2.916 -19.031 -9.023 1 98.06 93 TRP A C 1
ATOM 681 O O . TRP A 1 93 ? 2.266 -20.031 -8.688 1 98.06 93 TRP A O 1
ATOM 691 N N . TRP A 1 94 ? 3.283 -18.047 -8.203 1 98.69 94 TRP A N 1
ATOM 692 C CA . TRP A 1 94 ? 2.668 -17.859 -6.895 1 98.69 94 TRP A CA 1
ATOM 693 C C . TRP A 1 94 ? 1.835 -16.578 -6.871 1 98.69 94 TRP A C 1
ATOM 695 O O . TRP A 1 94 ? 2.197 -15.578 -7.5 1 98.69 94 TRP A O 1
ATOM 705 N N . TRP A 1 95 ? 0.727 -16.625 -6.227 1 98.81 95 TRP A N 1
ATOM 706 C CA . TRP A 1 95 ? -0.211 -15.508 -6.195 1 98.81 95 TRP A CA 1
ATOM 707 C C . TRP A 1 95 ? -0.556 -15.133 -4.758 1 98.81 95 TRP A C 1
ATOM 709 O O . TRP A 1 95 ? -0.969 -15.984 -3.967 1 98.81 95 TRP A O 1
ATOM 719 N N . TRP A 1 96 ? -0.292 -13.906 -4.398 1 98.69 96 TRP A N 1
ATOM 720 C CA . TRP A 1 96 ? -0.702 -13.328 -3.123 1 98.69 96 TRP A CA 1
ATOM 721 C C . TRP A 1 96 ? -1.991 -12.531 -3.277 1 98.69 96 TRP A C 1
ATOM 723 O O . TRP A 1 96 ? -2.098 -11.672 -4.16 1 98.69 96 TRP A O 1
ATOM 733 N N . LEU A 1 97 ? -3 -12.773 -2.42 1 98.25 97 LEU A N 1
ATOM 734 C CA . LEU A 1 97 ? -4.195 -11.938 -2.398 1 98.25 97 LEU A CA 1
ATOM 735 C C . LEU A 1 97 ? -3.906 -10.594 -1.736 1 98.25 97 LEU A C 1
ATOM 737 O O . LEU A 1 97 ? -3.297 -10.539 -0.666 1 98.25 97 LEU A O 1
ATOM 741 N N . VAL A 1 98 ? -4.32 -9.508 -2.359 1 96.38 98 VAL A N 1
ATOM 742 C CA . VAL A 1 98 ? -4.176 -8.148 -1.844 1 96.38 98 VAL A CA 1
ATOM 743 C C . VAL A 1 98 ? -5.512 -7.414 -1.942 1 96.38 98 VAL A C 1
ATOM 745 O O . VAL A 1 98 ? -6.41 -7.84 -2.672 1 96.38 98 VAL A O 1
ATOM 748 N N . PRO A 1 99 ? -5.723 -6.379 -1.139 1 92.06 99 PRO A N 1
ATOM 749 C CA . PRO A 1 99 ? -6.926 -5.562 -1.317 1 92.06 99 PRO A CA 1
ATOM 750 C C . PRO A 1 99 ? -7.062 -5.016 -2.738 1 92.06 99 PRO A C 1
ATOM 752 O O . PRO A 1 99 ? -6.059 -4.77 -3.408 1 92.06 99 PRO A O 1
ATOM 755 N N . ALA A 1 100 ? -8.32 -4.875 -3.088 1 90.56 100 ALA A N 1
ATOM 756 C CA . ALA A 1 100 ? -8.578 -4.262 -4.387 1 90.56 100 ALA A CA 1
ATOM 757 C C . ALA A 1 100 ? -7.941 -2.875 -4.473 1 90.56 100 ALA A C 1
ATOM 759 O O . ALA A 1 100 ? -7.996 -2.1 -3.518 1 90.56 100 ALA A O 1
ATOM 760 N N . GLY A 1 101 ? -7.293 -2.623 -5.637 1 88.56 101 GLY A N 1
ATOM 761 C CA . GLY A 1 101 ? -6.707 -1.311 -5.863 1 88.56 101 GLY A CA 1
ATOM 762 C C . GLY A 1 101 ? -5.285 -1.195 -5.348 1 88.56 101 GLY A C 1
ATOM 763 O O . GLY A 1 101 ? -4.719 -0.101 -5.316 1 88.56 101 GLY A O 1
ATOM 764 N N . SER A 1 102 ? -4.648 -2.277 -4.984 1 92.81 102 SER A N 1
ATOM 765 C CA . SER A 1 102 ? -3.273 -2.258 -4.496 1 92.81 102 SER A CA 1
ATOM 766 C C . SER A 1 102 ? -2.305 -1.818 -5.59 1 92.81 102 SER A C 1
ATOM 768 O O . SER A 1 102 ? -1.117 -1.611 -5.324 1 92.81 102 SER A O 1
ATOM 770 N N . ASP A 1 103 ? -2.768 -1.597 -6.75 1 91.56 103 ASP A N 1
ATOM 771 C CA . ASP A 1 103 ? -1.938 -1.1 -7.844 1 91.56 103 ASP A CA 1
ATOM 772 C C . ASP A 1 103 ? -2.229 0.372 -8.125 1 91.56 103 ASP A C 1
ATOM 774 O O . ASP A 1 103 ? -1.729 0.931 -9.109 1 91.56 103 ASP A O 1
ATOM 778 N N . HIS A 1 104 ? -3.004 0.958 -7.293 1 85.69 104 HIS A N 1
ATOM 779 C CA . HIS A 1 104 ? -3.373 2.346 -7.551 1 85.69 104 HIS A CA 1
ATOM 780 C C . HIS A 1 104 ? -2.141 3.242 -7.613 1 85.69 104 HIS A C 1
ATOM 782 O O . HIS A 1 104 ? -1.438 3.406 -6.613 1 85.69 104 HIS A O 1
ATOM 788 N N . ASP A 1 105 ? -1.846 3.805 -8.844 1 85.44 105 ASP A N 1
ATOM 789 C CA . ASP A 1 105 ? -0.786 4.758 -9.156 1 85.44 105 ASP A CA 1
ATOM 790 C C . ASP A 1 105 ? 0.591 4.156 -8.883 1 85.44 105 ASP A C 1
ATOM 792 O O . ASP A 1 105 ? 1.506 4.859 -8.453 1 85.44 105 ASP A O 1
ATOM 796 N N . VAL A 1 106 ? 0.657 2.834 -8.867 1 91.19 106 VAL A N 1
ATOM 797 C CA . VAL A 1 106 ? 1.947 2.154 -8.812 1 91.19 106 VAL A CA 1
ATOM 798 C C . VAL A 1 106 ? 2.008 1.075 -9.891 1 91.19 106 VAL A C 1
ATOM 800 O O . VAL A 1 106 ? 0.987 0.476 -10.234 1 91.19 106 VAL A O 1
ATOM 803 N N . THR A 1 107 ? 3.172 0.916 -10.398 1 91.75 107 THR A N 1
ATOM 804 C CA . THR A 1 107 ? 3.412 -0.198 -11.312 1 91.75 107 THR A CA 1
ATOM 805 C C . THR A 1 107 ? 4.188 -1.311 -10.609 1 91.75 107 THR A C 1
ATOM 807 O O . THR A 1 107 ? 5.301 -1.091 -10.125 1 91.75 107 THR A O 1
ATOM 810 N N . TRP A 1 108 ? 3.562 -2.451 -10.492 1 96.19 108 TRP A N 1
ATOM 811 C CA . TRP A 1 108 ? 4.273 -3.609 -9.961 1 96.19 108 TRP A CA 1
ATOM 812 C C . TRP A 1 108 ? 5.391 -4.043 -10.906 1 96.19 108 TRP A C 1
ATOM 814 O O . TRP A 1 108 ? 5.191 -4.113 -12.117 1 96.19 108 TRP A O 1
ATOM 824 N N . PRO A 1 109 ? 6.5 -4.355 -10.359 1 96 109 PRO A N 1
ATOM 825 C CA . PRO A 1 109 ? 7.66 -4.555 -11.234 1 96 109 PRO A CA 1
ATOM 826 C C . PRO A 1 109 ? 7.629 -5.895 -11.961 1 96 109 PRO A C 1
ATOM 828 O O . PRO A 1 109 ? 7.199 -6.902 -11.391 1 96 109 PRO A O 1
ATOM 831 N N . LEU A 1 110 ? 8.109 -5.824 -13.141 1 95.56 110 LEU A N 1
ATOM 832 C CA . LEU A 1 110 ? 8.336 -7.074 -13.859 1 95.56 110 LEU A CA 1
ATOM 833 C C . LEU A 1 110 ? 9.383 -7.926 -13.148 1 95.56 110 LEU A C 1
ATOM 835 O O . LEU A 1 110 ? 10.328 -7.395 -12.555 1 95.56 110 LEU A O 1
ATOM 839 N N . PRO A 1 111 ? 9.164 -9.234 -13.188 1 97.5 111 PRO A N 1
ATOM 840 C CA . PRO A 1 111 ? 8.195 -10.062 -13.906 1 97.5 111 PRO A CA 1
ATOM 841 C C . PRO A 1 111 ? 6.918 -10.305 -13.109 1 97.5 111 PRO A C 1
ATOM 843 O O . PRO A 1 111 ? 6.145 -11.211 -13.43 1 97.5 111 PRO A O 1
ATOM 846 N N . SER A 1 112 ? 6.699 -9.531 -12.039 1 98.19 112 SER A N 1
ATOM 847 C CA . SER A 1 112 ? 5.438 -9.695 -11.32 1 98.19 112 SER A CA 1
ATOM 848 C C . SER A 1 112 ? 4.254 -9.258 -12.18 1 98.19 112 SER A C 1
ATOM 850 O O . SER A 1 112 ? 4.43 -8.547 -13.172 1 98.19 112 SER A O 1
ATOM 852 N N . CYS A 1 113 ? 3.08 -9.773 -11.758 1 97.44 113 CYS A N 1
ATOM 853 C CA . CYS A 1 113 ? 1.828 -9.438 -12.43 1 97.44 113 CYS A CA 1
ATOM 854 C C . CYS A 1 113 ? 0.761 -9.031 -11.414 1 97.44 113 CYS A C 1
ATOM 856 O O . CYS A 1 113 ? 0.686 -9.602 -10.328 1 97.44 113 CYS A O 1
ATOM 858 N N . TYR A 1 114 ? 0.071 -8.047 -11.734 1 97.81 114 TYR A N 1
ATOM 859 C CA . TYR A 1 114 ? -1.091 -7.648 -10.945 1 97.81 114 TYR A CA 1
ATOM 860 C C . TYR A 1 114 ? -2.383 -8.109 -11.609 1 97.81 114 TYR A C 1
ATOM 862 O O . TYR A 1 114 ? -2.627 -7.82 -12.781 1 97.81 114 TYR A O 1
ATOM 870 N N . ALA A 1 115 ? -3.158 -8.859 -10.938 1 98.38 115 ALA A N 1
ATOM 871 C CA . ALA A 1 115 ? -4.406 -9.414 -11.453 1 98.38 115 ALA A CA 1
ATOM 872 C C . ALA A 1 115 ? -5.613 -8.805 -10.742 1 98.38 115 ALA A C 1
ATOM 874 O O . ALA A 1 115 ? -5.914 -9.156 -9.602 1 98.38 115 ALA A O 1
ATOM 875 N N . ARG A 1 116 ? -6.309 -7.922 -11.422 1 95.25 116 ARG A N 1
ATOM 876 C CA . ARG A 1 116 ? -7.52 -7.312 -10.875 1 95.25 116 ARG A CA 1
ATOM 877 C C . ARG A 1 116 ? -8.609 -8.359 -10.672 1 95.25 116 ARG A C 1
ATOM 879 O O . ARG A 1 116 ? -8.797 -9.242 -11.508 1 95.25 116 ARG A O 1
ATOM 886 N N . GLY A 1 117 ? -9.281 -8.242 -9.523 1 96.62 117 GLY A N 1
ATOM 887 C CA . GLY A 1 117 ? -10.328 -9.203 -9.219 1 96.62 117 GLY A CA 1
ATOM 888 C C . GLY A 1 117 ? -9.789 -10.57 -8.844 1 96.62 117 GLY A C 1
ATOM 889 O O . GLY A 1 117 ? -10.562 -11.523 -8.688 1 96.62 117 GLY A O 1
ATOM 890 N N . ALA A 1 118 ? -8.508 -10.617 -8.773 1 98.31 118 ALA A N 1
ATOM 891 C CA . ALA A 1 118 ? -7.832 -11.883 -8.5 1 98.31 118 ALA A CA 1
ATOM 892 C C . ALA A 1 118 ? -8.141 -12.906 -9.594 1 98.31 118 ALA A C 1
ATOM 894 O O . ALA A 1 118 ? -8.297 -14.094 -9.312 1 98.31 118 ALA A O 1
ATOM 895 N N . GLU A 1 119 ? -8.398 -12.43 -10.75 1 98.19 119 GLU A N 1
ATOM 896 C CA . GLU A 1 119 ? -8.602 -13.281 -11.922 1 98.19 119 GLU A CA 1
ATOM 897 C C . GLU A 1 119 ? -7.277 -13.617 -12.594 1 98.19 119 GLU A C 1
ATOM 899 O O . GLU A 1 119 ? -6.582 -12.727 -13.086 1 98.19 119 GLU A O 1
ATOM 904 N N . ILE A 1 120 ? -6.941 -14.883 -12.617 1 98.12 120 ILE A N 1
ATOM 905 C CA . ILE A 1 120 ? -5.621 -15.297 -13.086 1 98.12 120 ILE A CA 1
ATOM 906 C C . ILE A 1 120 ? -5.762 -16.406 -14.125 1 98.12 120 ILE A C 1
ATOM 908 O O . ILE A 1 120 ? -6.828 -17.016 -14.25 1 98.12 120 ILE A O 1
ATOM 912 N N . PRO A 1 121 ? -4.734 -16.625 -14.914 1 96 121 PRO A N 1
ATOM 913 C CA . PRO A 1 121 ? -4.773 -17.828 -15.766 1 96 121 PRO A CA 1
ATOM 914 C C . PRO A 1 121 ? -5.02 -19.109 -14.969 1 96 121 PRO A C 1
ATOM 916 O O . PRO A 1 121 ? -4.438 -19.297 -13.898 1 96 121 PRO A O 1
ATOM 919 N N . ASP A 1 122 ? -5.891 -19.844 -15.492 1 96.69 122 ASP A N 1
ATOM 920 C CA . ASP A 1 122 ? -6.262 -21.047 -14.773 1 96.69 122 ASP A CA 1
ATOM 921 C C . ASP A 1 122 ? -5.223 -22.156 -14.977 1 96.69 122 ASP A C 1
ATOM 923 O O . ASP A 1 122 ? -5.344 -22.969 -15.891 1 96.69 122 ASP A O 1
ATOM 927 N N . ARG A 1 123 ? -4.281 -22.25 -14.141 1 95.5 123 ARG A N 1
ATOM 928 C CA . ARG A 1 123 ? -3.281 -23.312 -14.086 1 95.5 123 ARG A CA 1
ATOM 929 C C . ARG A 1 123 ? -3.482 -24.203 -12.859 1 95.5 123 ARG A C 1
ATOM 931 O O . ARG A 1 123 ? -2.521 -24.75 -12.328 1 95.5 123 ARG A O 1
ATOM 938 N N . ARG A 1 124 ? -4.754 -24.109 -12.406 1 96.19 124 ARG A N 1
ATOM 939 C CA . ARG A 1 124 ? -5.164 -24.906 -11.25 1 96.19 124 ARG A CA 1
ATOM 940 C C . ARG A 1 124 ? -4.367 -24.516 -10.008 1 96.19 124 ARG A C 1
ATOM 942 O O . ARG A 1 124 ? -3.756 -25.375 -9.367 1 96.19 124 ARG A O 1
ATOM 949 N N . PRO A 1 125 ? -4.445 -23.25 -9.688 1 97.5 125 PRO A N 1
ATOM 950 C CA . PRO A 1 125 ? -3.721 -22.797 -8.5 1 97.5 125 PRO A CA 1
ATOM 951 C C . PRO A 1 125 ? -4.223 -23.453 -7.215 1 97.5 125 PRO A C 1
ATOM 953 O O . PRO A 1 125 ? -5.426 -23.672 -7.059 1 97.5 125 PRO A O 1
ATOM 956 N N . ARG A 1 126 ? -3.264 -23.734 -6.316 1 98.19 126 ARG A N 1
ATOM 957 C CA . ARG A 1 126 ? -3.588 -24.328 -5.023 1 98.19 126 ARG A CA 1
ATOM 958 C C . ARG A 1 126 ? -3.264 -23.375 -3.881 1 98.19 126 ARG A C 1
ATOM 960 O O . ARG A 1 126 ? -2.256 -22.656 -3.926 1 98.19 126 ARG A O 1
ATOM 967 N N . LEU A 1 127 ? -4.137 -23.406 -2.883 1 98.69 127 LEU A N 1
ATOM 968 C CA . LEU A 1 127 ? -3.848 -22.641 -1.679 1 98.69 127 LEU A CA 1
ATOM 969 C C . LEU A 1 127 ? -2.658 -23.234 -0.928 1 98.69 127 LEU A C 1
ATOM 971 O O . LEU A 1 127 ? -2.711 -24.375 -0.476 1 98.69 127 LEU A O 1
ATOM 975 N N . ILE A 1 128 ? -1.645 -22.469 -0.811 1 98.5 128 ILE A N 1
ATOM 976 C CA . ILE A 1 128 ? -0.456 -23.031 -0.176 1 98.5 128 ILE A CA 1
ATOM 977 C C . ILE A 1 128 ? -0.241 -22.375 1.185 1 98.5 128 ILE A C 1
ATOM 979 O O . ILE A 1 128 ? 0.548 -22.859 1.999 1 98.5 128 ILE A O 1
ATOM 983 N N . HIS A 1 129 ? -0.864 -21.234 1.497 1 98.44 129 HIS A N 1
ATOM 984 C CA . HIS A 1 129 ? -0.817 -20.625 2.818 1 98.44 129 HIS A CA 1
ATOM 985 C C . HIS A 1 129 ? -2.188 -20.094 3.229 1 98.44 129 HIS A C 1
ATOM 987 O O . HIS A 1 129 ? -2.795 -19.297 2.502 1 98.44 129 HIS A O 1
ATOM 993 N N . HIS A 1 130 ? -2.67 -20.516 4.242 1 97.75 130 HIS A N 1
ATOM 994 C CA . HIS A 1 130 ? -3.863 -20.016 4.914 1 97.75 130 HIS A CA 1
ATOM 995 C C . HIS A 1 130 ? -3.496 -19.109 6.09 1 97.75 130 HIS A C 1
ATOM 997 O O . HIS A 1 130 ? -2.682 -19.484 6.934 1 97.75 130 HIS A O 1
ATOM 1003 N N . PRO A 1 131 ? -4.07 -17.938 6.148 1 96 131 PRO A N 1
ATOM 1004 C CA . PRO A 1 131 ? -3.686 -17.031 7.242 1 96 131 PRO A CA 1
ATOM 1005 C C . PRO A 1 131 ? -4.211 -17.5 8.594 1 96 131 PRO A C 1
ATOM 1007 O O . PRO A 1 131 ? -5.211 -18.219 8.664 1 96 131 PRO A O 1
ATOM 1010 N N . ASP A 1 132 ? -3.48 -17.094 9.664 1 90.69 132 ASP A N 1
ATOM 1011 C CA . ASP A 1 132 ? -3.92 -17.406 11.023 1 90.69 132 ASP A CA 1
ATOM 1012 C C . ASP A 1 132 ? -5.105 -16.531 11.43 1 90.69 132 ASP A C 1
ATOM 1014 O O . ASP A 1 132 ? -6 -16.984 12.148 1 90.69 132 ASP A O 1
ATOM 1018 N N . GLY A 1 133 ? -5.16 -15.359 10.953 1 91 133 GLY A N 1
ATOM 1019 C CA . GLY A 1 133 ? -6.23 -14.438 11.281 1 91 133 GLY A CA 1
ATOM 1020 C C . GLY A 1 133 ? -7.387 -14.484 10.305 1 91 133 GLY A C 1
ATOM 1021 O O . GLY A 1 133 ? -7.613 -15.5 9.656 1 91 133 GLY A O 1
ATOM 1022 N N . THR A 1 134 ? -8.18 -13.461 10.336 1 92.69 134 THR A N 1
ATOM 1023 C CA . THR A 1 134 ? -9.398 -13.438 9.531 1 92.69 134 THR A CA 1
ATOM 1024 C C . THR A 1 134 ? -9.18 -12.664 8.234 1 92.69 134 THR A C 1
ATOM 1026 O O . THR A 1 134 ? -10.078 -12.594 7.391 1 92.69 134 THR A O 1
ATOM 1029 N N . SER A 1 135 ? -8.008 -12.133 8.062 1 92.94 135 SER A N 1
ATOM 1030 C CA . SER A 1 135 ? -7.723 -11.367 6.848 1 92.94 135 SER A CA 1
ATOM 1031 C C . SER A 1 135 ? -7.043 -12.234 5.793 1 92.94 135 SER A C 1
ATOM 1033 O O . SER A 1 135 ? -6 -12.844 6.055 1 92.94 135 SER A O 1
ATOM 1035 N N . PRO A 1 136 ? -7.629 -12.258 4.629 1 96.88 136 PRO A N 1
ATOM 1036 C CA . PRO A 1 136 ? -7.004 -13.039 3.562 1 96.88 136 PRO A CA 1
ATOM 1037 C C . PRO A 1 136 ? -5.855 -12.297 2.881 1 96.88 136 PRO A C 1
ATOM 1039 O O . PRO A 1 136 ? -5.184 -12.859 2.01 1 96.88 136 PRO A O 1
ATOM 1042 N N . TYR A 1 137 ? -5.621 -11.016 3.23 1 95.69 137 TYR A N 1
ATOM 1043 C CA . TYR A 1 137 ? -4.777 -10.148 2.418 1 95.69 137 TYR A CA 1
ATOM 1044 C C . TYR A 1 137 ? -3.326 -10.211 2.879 1 95.69 137 TYR A C 1
ATOM 1046 O O . TYR A 1 137 ? -3.051 -10.266 4.078 1 95.69 137 TYR A O 1
ATOM 1054 N N . THR A 1 138 ? -2.457 -10.289 1.891 1 96.25 138 THR A N 1
ATOM 1055 C CA . THR A 1 138 ? -1.087 -9.844 2.117 1 96.25 138 THR A CA 1
ATOM 1056 C C . THR A 1 138 ? -1.006 -8.32 2.105 1 96.25 138 THR A C 1
ATOM 1058 O O . THR A 1 138 ? -1.49 -7.676 1.174 1 96.25 138 THR A O 1
ATOM 1061 N N . PRO A 1 139 ? -0.475 -7.777 3.133 1 94.62 139 PRO A N 1
ATOM 1062 C CA . PRO A 1 139 ? -0.317 -6.324 3.105 1 94.62 139 PRO A CA 1
ATOM 1063 C C . PRO A 1 139 ? 0.438 -5.832 1.872 1 94.62 139 PRO A C 1
ATOM 1065 O O . PRO A 1 139 ? 1.555 -6.289 1.607 1 94.62 139 PRO A O 1
ATOM 1068 N N . PRO A 1 140 ? -0.133 -4.844 1.189 1 95.38 140 PRO A N 1
ATOM 1069 C CA . PRO A 1 140 ? 0.407 -4.504 -0.128 1 95.38 140 PRO A CA 1
ATOM 1070 C C . PRO A 1 140 ? 1.729 -3.746 -0.046 1 95.38 140 PRO A C 1
ATOM 1072 O O . PRO A 1 140 ? 2.574 -3.873 -0.935 1 95.38 140 PRO A O 1
ATOM 1075 N N . ILE A 1 141 ? 1.994 -2.967 0.997 1 94.62 141 ILE A N 1
ATOM 1076 C CA . ILE A 1 141 ? 3.186 -2.127 1.052 1 94.62 141 ILE A CA 1
ATOM 1077 C C . ILE A 1 141 ? 4.426 -3 1.239 1 94.62 141 ILE A C 1
ATOM 1079 O O . ILE A 1 141 ? 5.34 -2.977 0.411 1 94.62 141 ILE A O 1
ATOM 1083 N N . PRO A 1 142 ? 4.477 -3.891 2.24 1 94.88 142 PRO A N 1
ATOM 1084 C CA . PRO A 1 142 ? 5.621 -4.797 2.354 1 94.88 142 PRO A CA 1
ATOM 1085 C C . PRO A 1 142 ? 5.777 -5.707 1.137 1 94.88 142 PRO A C 1
ATOM 1087 O O . PRO A 1 142 ? 6.902 -5.984 0.708 1 94.88 142 PRO A O 1
ATOM 1090 N N . LEU A 1 143 ? 4.68 -6.141 0.545 1 97 143 LEU A N 1
ATOM 1091 C CA . LEU A 1 143 ? 4.758 -7.02 -0.617 1 97 143 LEU A CA 1
ATOM 1092 C C . LEU A 1 143 ? 5.395 -6.297 -1.801 1 97 143 LEU A C 1
ATOM 1094 O O . LEU A 1 143 ? 6.285 -6.844 -2.459 1 97 143 LEU A O 1
ATOM 1098 N N . TYR A 1 144 ? 4.875 -5.098 -2.033 1 96.31 144 TYR A N 1
ATOM 1099 C CA . TYR A 1 144 ? 5.398 -4.309 -3.141 1 96.31 144 TYR A CA 1
ATOM 1100 C C . TYR A 1 144 ? 6.898 -4.074 -2.982 1 96.31 144 TYR A C 1
ATOM 1102 O O . TYR A 1 144 ? 7.664 -4.266 -3.93 1 96.31 144 TYR A O 1
ATOM 1110 N N . LEU A 1 145 ? 7.34 -3.74 -1.827 1 93.62 145 LEU A N 1
ATOM 1111 C CA . LEU A 1 145 ? 8.742 -3.441 -1.565 1 93.62 145 LEU A CA 1
ATOM 1112 C C . LEU A 1 145 ? 9.602 -4.691 -1.706 1 93.62 145 LEU A C 1
ATOM 1114 O O . LEU A 1 145 ? 10.695 -4.641 -2.27 1 93.62 145 LEU A O 1
ATOM 1118 N N . LEU A 1 146 ? 9.086 -5.77 -1.2 1 94.94 146 LEU A N 1
ATOM 1119 C CA . LEU A 1 146 ? 9.836 -7.02 -1.301 1 94.94 146 LEU A CA 1
ATOM 1120 C C . LEU A 1 146 ? 9.977 -7.453 -2.756 1 94.94 146 LEU A C 1
ATOM 1122 O O . LEU A 1 146 ? 11.047 -7.898 -3.174 1 94.94 146 LEU A O 1
ATOM 1126 N N . VAL A 1 147 ? 8.898 -7.32 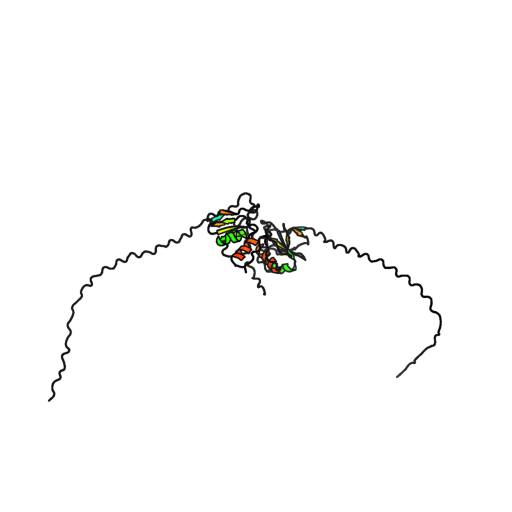-3.543 1 96.81 147 VAL A N 1
ATOM 1127 C CA . VAL A 1 147 ? 8.961 -7.68 -4.957 1 96.81 147 VAL A CA 1
ATOM 1128 C C . VAL A 1 147 ? 9.969 -6.785 -5.672 1 96.81 147 VAL A C 1
ATOM 1130 O O . VAL A 1 147 ? 10.781 -7.27 -6.465 1 96.81 147 VAL A O 1
ATOM 1133 N N . CYS A 1 148 ? 9.883 -5.5 -5.379 1 95.19 148 CYS A N 1
ATOM 1134 C CA . CYS A 1 148 ? 10.867 -4.59 -5.957 1 95.19 148 CYS A CA 1
ATOM 1135 C C . CYS A 1 148 ? 12.281 -5.012 -5.594 1 95.19 148 CYS A C 1
ATOM 1137 O O . CYS A 1 148 ? 13.156 -5.07 -6.457 1 95.19 148 CYS A O 1
ATOM 1139 N N . GLN A 1 149 ? 12.523 -5.32 -4.352 1 93.19 149 GLN A N 1
ATOM 1140 C CA . GLN A 1 149 ? 13.844 -5.723 -3.863 1 93.19 149 GLN A CA 1
ATOM 1141 C C . GLN A 1 149 ? 14.336 -6.977 -4.574 1 93.19 149 GLN A C 1
ATOM 1143 O O . GLN A 1 149 ? 15.469 -7.027 -5.047 1 93.19 149 GLN A O 1
ATOM 1148 N N . LEU A 1 150 ? 13.539 -7.938 -4.699 1 95.19 150 LEU A N 1
ATOM 1149 C CA . LEU A 1 150 ? 13.945 -9.242 -5.203 1 95.19 150 LEU A CA 1
ATOM 1150 C C . LEU A 1 150 ? 14.125 -9.211 -6.719 1 95.19 150 LEU A C 1
ATOM 1152 O O . LEU A 1 150 ? 14.945 -9.945 -7.27 1 95.19 150 LEU A O 1
ATOM 1156 N N . THR A 1 151 ? 13.367 -8.383 -7.371 1 95 151 THR A N 1
ATOM 1157 C CA . THR A 1 151 ? 13.5 -8.258 -8.82 1 95 151 THR A CA 1
ATOM 1158 C C . THR A 1 151 ? 14.602 -7.266 -9.172 1 95 151 THR A C 1
ATOM 1160 O O . THR A 1 151 ? 15.047 -7.203 -10.32 1 95 151 THR A O 1
ATOM 1163 N N . GLY A 1 152 ? 14.961 -6.414 -8.234 1 93.44 152 GLY A N 1
ATOM 1164 C CA . GLY A 1 152 ? 15.984 -5.41 -8.461 1 93.44 152 GLY A CA 1
ATOM 1165 C C . GLY A 1 152 ? 15.477 -4.188 -9.203 1 93.44 152 GLY A C 1
ATOM 1166 O O . GLY A 1 152 ? 16.266 -3.396 -9.719 1 93.44 152 GLY A O 1
ATOM 1167 N N . ILE A 1 153 ? 14.211 -4.074 -9.297 1 94.06 153 ILE A N 1
ATOM 1168 C CA . ILE A 1 153 ? 13.602 -2.941 -9.977 1 94.06 153 ILE A CA 1
ATOM 1169 C C . ILE A 1 153 ? 13.109 -1.926 -8.945 1 94.06 153 ILE A C 1
ATOM 1171 O O . ILE A 1 153 ? 12.375 -2.277 -8.023 1 94.06 153 ILE A O 1
ATOM 1175 N N . ALA A 1 154 ? 13.469 -0.698 -9.109 1 91.25 154 ALA A N 1
ATOM 1176 C CA . ALA A 1 154 ? 13.102 0.363 -8.18 1 91.25 154 ALA A CA 1
ATOM 1177 C C . ALA A 1 154 ? 11.602 0.652 -8.242 1 91.25 154 ALA A C 1
ATOM 1179 O O . ALA A 1 154 ? 10.984 0.537 -9.305 1 91.25 154 ALA A O 1
ATOM 1180 N N . PRO A 1 155 ? 11.078 1.087 -7.09 1 90.69 155 PRO A N 1
ATOM 1181 C CA . PRO A 1 155 ? 9.672 1.507 -7.121 1 90.69 155 PRO A CA 1
ATOM 1182 C C . PRO A 1 155 ? 9.406 2.609 -8.141 1 90.69 155 PRO A C 1
ATOM 1184 O O . PRO A 1 155 ? 10.242 3.502 -8.32 1 90.69 155 PRO A O 1
ATOM 1187 N N . SER A 1 156 ? 8.344 2.436 -8.891 1 86 156 SER A N 1
ATOM 1188 C CA . SER A 1 156 ? 8 3.418 -9.914 1 86 156 SER A CA 1
ATOM 1189 C C . SER A 1 156 ? 6.539 3.846 -9.805 1 86 156 SER A C 1
ATOM 1191 O O . SER A 1 156 ? 5.664 3.02 -9.539 1 86 156 SER A O 1
ATOM 1193 N N . TRP A 1 157 ? 6.445 5.203 -9.688 1 76.25 157 TRP A N 1
ATOM 1194 C CA . TRP A 1 157 ? 5.098 5.766 -9.766 1 76.25 157 TRP A CA 1
ATOM 1195 C C . TRP A 1 157 ? 5.055 6.945 -10.734 1 76.25 157 TRP A C 1
ATOM 1197 O O . TRP A 1 157 ? 6.102 7.465 -11.133 1 76.25 157 TRP A O 1
ATOM 1207 N N . ALA A 1 158 ? 4.055 7.07 -11.492 1 63.12 158 ALA A N 1
ATOM 1208 C CA . ALA A 1 158 ? 3.848 8.023 -12.578 1 63.12 158 ALA A CA 1
ATOM 1209 C C . ALA A 1 158 ? 4.387 9.406 -12.211 1 63.12 158 ALA A C 1
ATOM 1211 O O . ALA A 1 158 ? 4.691 10.219 -13.086 1 63.12 158 ALA A O 1
ATOM 1212 N N . GLY A 1 159 ? 4.77 9.664 -11.023 1 57.62 159 GLY A N 1
ATOM 1213 C CA . GLY A 1 159 ? 5.223 11.023 -10.797 1 57.62 159 GLY A CA 1
ATOM 1214 C C . GLY A 1 159 ? 6.707 11.211 -11.062 1 57.62 159 GLY A C 1
ATOM 1215 O O . GLY A 1 159 ? 7.422 10.242 -11.328 1 57.62 159 GLY A O 1
ATOM 1216 N N . PRO A 1 160 ? 7.172 12.484 -11.422 1 53.81 160 PRO A N 1
ATOM 1217 C CA . PRO A 1 160 ? 8.555 12.805 -11.797 1 53.81 160 PRO A CA 1
ATOM 1218 C C . PRO A 1 160 ? 9.578 12.195 -10.836 1 53.81 160 PRO A C 1
ATOM 1220 O O . PRO A 1 160 ? 9.305 12.078 -9.633 1 53.81 160 PRO A O 1
ATOM 1223 N N . PRO A 1 161 ? 10.539 11.469 -11.422 1 49.91 161 PRO A N 1
ATOM 1224 C CA . PRO A 1 161 ? 11.602 10.914 -10.578 1 49.91 161 PRO A CA 1
ATOM 1225 C C . PRO A 1 161 ? 12.242 11.961 -9.672 1 49.91 161 PRO A C 1
ATOM 1227 O O . PRO A 1 161 ? 12.375 13.125 -10.062 1 49.91 161 PRO A O 1
ATOM 1230 N N . VAL A 1 162 ? 12.18 11.734 -8.359 1 45.12 162 VAL A N 1
ATOM 1231 C CA . VAL A 1 162 ? 12.93 12.633 -7.488 1 45.12 162 VAL A CA 1
ATOM 1232 C C . VAL A 1 162 ? 14.422 12.477 -7.75 1 45.12 162 VAL A C 1
ATOM 1234 O O . VAL A 1 162 ? 14.977 11.383 -7.598 1 45.12 162 VAL A O 1
ATOM 1237 N N . ARG A 1 163 ? 14.922 13.164 -8.578 1 38.81 163 ARG A N 1
ATOM 1238 C CA . ARG A 1 163 ? 16.375 13.195 -8.734 1 38.81 163 ARG A CA 1
ATOM 1239 C C . ARG A 1 163 ? 17.062 13.531 -7.41 1 38.81 163 ARG A C 1
ATOM 1241 O O . ARG A 1 163 ? 16.719 14.523 -6.762 1 38.81 163 ARG A O 1
ATOM 1248 N N . SER A 1 164 ? 17.312 12.477 -6.695 1 34.12 164 SER A N 1
ATOM 1249 C CA . SER A 1 164 ? 18.234 12.742 -5.59 1 34.12 164 SER A CA 1
ATOM 1250 C C . SER A 1 164 ? 19.375 13.648 -6.031 1 34.12 164 SER A C 1
ATOM 1252 O O . SER A 1 164 ? 20.094 13.336 -6.988 1 34.12 164 SER A O 1
ATOM 1254 N N . ALA A 1 165 ? 19.172 14.852 -5.734 1 33 165 ALA A N 1
ATOM 1255 C CA . ALA A 1 165 ? 20.391 15.656 -5.867 1 33 165 ALA A CA 1
ATOM 1256 C C . ALA A 1 165 ? 21.531 15.062 -5.039 1 33 165 ALA A C 1
ATOM 1258 O O . ALA A 1 165 ? 21.562 15.227 -3.818 1 33 165 ALA A O 1
ATOM 1259 N N . LEU A 1 166 ? 21.688 13.789 -5.199 1 26.75 166 LEU A N 1
ATOM 1260 C CA . LEU A 1 166 ? 23.031 13.508 -4.691 1 26.75 166 LEU A CA 1
ATOM 1261 C C . LEU A 1 166 ? 24.094 13.945 -5.691 1 26.75 166 LEU A C 1
ATOM 1263 O O . LEU A 1 166 ? 23.906 13.805 -6.902 1 26.75 166 LEU A O 1
ATOM 1267 N N . MET B 1 1 ? 79.312 41.906 96.5 1 22.34 1 MET B N 1
ATOM 1268 C CA . MET B 1 1 ? 78.062 42.594 96.688 1 22.34 1 MET B CA 1
ATOM 1269 C C . MET B 1 1 ? 77.188 42.469 95.5 1 22.34 1 MET B C 1
ATOM 1271 O O . MET B 1 1 ? 77.625 42.625 94.375 1 22.34 1 MET B O 1
ATOM 1275 N N . LEU B 1 2 ? 75.812 42 95.5 1 20.95 2 LEU B N 1
ATOM 1276 C CA . LEU B 1 2 ? 74.875 41.031 94.938 1 20.95 2 LEU B CA 1
ATOM 1277 C C . LEU B 1 2 ? 74 41.656 93.875 1 20.95 2 LEU B C 1
ATOM 1279 O O . LEU B 1 2 ? 73.312 40.969 93.125 1 20.95 2 LEU B O 1
ATOM 1283 N N . ARG B 1 3 ? 74.062 43.062 93.625 1 19.12 3 ARG B N 1
ATOM 1284 C CA . ARG B 1 3 ? 72.688 43.562 93.812 1 19.12 3 ARG B CA 1
ATOM 1285 C C . ARG B 1 3 ? 71.812 43.219 92.625 1 19.12 3 ARG B C 1
ATOM 1287 O O . ARG B 1 3 ? 70.812 42.562 92.75 1 19.12 3 ARG B O 1
ATOM 1294 N N . SER B 1 4 ? 71.312 44.281 91.75 1 23.77 4 SER B N 1
ATOM 1295 C CA . SER B 1 4 ? 69.938 44.75 91.688 1 23.77 4 SER B CA 1
ATOM 1296 C C . SER B 1 4 ? 69.188 44.188 90.5 1 23.77 4 SER B C 1
ATOM 1298 O O . SER B 1 4 ? 69.625 44.312 89.375 1 23.77 4 SER B O 1
ATOM 1300 N N . MET B 1 5 ? 68.188 43.156 90.75 1 25.69 5 MET B N 1
ATOM 1301 C CA . MET B 1 5 ? 67.25 42.219 90.125 1 25.69 5 MET B CA 1
ATOM 1302 C C . MET B 1 5 ? 66.125 42.969 89.375 1 25.69 5 MET B C 1
ATOM 1304 O O . MET B 1 5 ? 65.312 43.594 90.062 1 25.69 5 MET B O 1
ATOM 1308 N N . ALA B 1 6 ? 66.5 43.938 88.5 1 31.69 6 ALA B N 1
ATOM 1309 C CA . ALA B 1 6 ? 65.5 44.906 88.062 1 31.69 6 ALA B CA 1
ATOM 1310 C C . ALA B 1 6 ? 64.312 44.219 87.438 1 31.69 6 ALA B C 1
ATOM 1312 O O . ALA B 1 6 ? 64.312 43.938 86.25 1 31.69 6 ALA B O 1
ATOM 1313 N N . THR B 1 7 ? 63.688 43.25 88.25 1 25.34 7 THR B N 1
ATOM 1314 C CA . THR B 1 7 ? 62.812 42.219 87.688 1 25.34 7 THR B CA 1
ATOM 1315 C C . THR B 1 7 ? 61.562 42.844 87.062 1 25.34 7 THR B C 1
ATOM 1317 O O . THR B 1 7 ? 61.219 42.594 85.938 1 25.34 7 THR B O 1
ATOM 1320 N N . ARG B 1 8 ? 60.719 43.469 88 1 22.06 8 ARG B N 1
ATOM 1321 C CA . ARG B 1 8 ? 59.406 42.812 88 1 22.06 8 ARG B CA 1
ATOM 1322 C C . ARG B 1 8 ? 58.469 43.438 86.938 1 22.06 8 ARG B C 1
ATOM 1324 O O . ARG B 1 8 ? 57.875 42.75 86.125 1 22.06 8 ARG B O 1
ATOM 1331 N N . MET B 1 9 ? 58 44.844 86.812 1 25.28 9 MET B N 1
ATOM 1332 C CA . MET B 1 9 ? 56.625 44.844 87.375 1 25.28 9 MET B CA 1
ATOM 1333 C C . MET B 1 9 ? 55.625 44.719 86.25 1 25.28 9 MET B C 1
ATOM 1335 O O . MET B 1 9 ? 55.531 45.562 85.375 1 25.28 9 MET B O 1
ATOM 1339 N N . ILE B 1 10 ? 55.125 43.531 85.688 1 27.45 10 ILE B N 1
ATOM 1340 C CA . ILE B 1 10 ? 54.344 43.062 84.562 1 27.45 10 ILE B CA 1
ATOM 1341 C C . ILE B 1 10 ? 52.906 43.531 84.75 1 27.45 10 ILE B C 1
ATOM 1343 O O . ILE B 1 10 ? 52.062 43.375 83.812 1 27.45 10 ILE B O 1
ATOM 1347 N N . PRO B 1 11 ? 52.5 44.5 85.812 1 23.81 11 PRO B N 1
ATOM 1348 C CA . PRO B 1 11 ? 51.281 43.875 86.312 1 23.81 11 PRO B CA 1
ATOM 1349 C C . PRO B 1 11 ? 50.188 43.781 85.188 1 23.81 11 PRO B C 1
ATOM 1351 O O . PRO B 1 11 ? 50.344 44.406 84.125 1 23.81 11 PRO B O 1
ATOM 1354 N N . LEU B 1 12 ? 48.906 44.219 85.688 1 24.45 12 LEU B N 1
ATOM 1355 C CA . LEU B 1 12 ? 47.625 43.656 86.062 1 24.45 12 LEU B CA 1
ATOM 1356 C C . LEU B 1 12 ? 46.562 43.969 85 1 24.45 12 LEU B C 1
ATOM 1358 O O . LEU B 1 12 ? 46.75 44.875 84.188 1 24.45 12 LEU B O 1
ATOM 1362 N N . LEU B 1 13 ? 45.219 43.656 85.25 1 25.11 13 LEU B N 1
ATOM 1363 C CA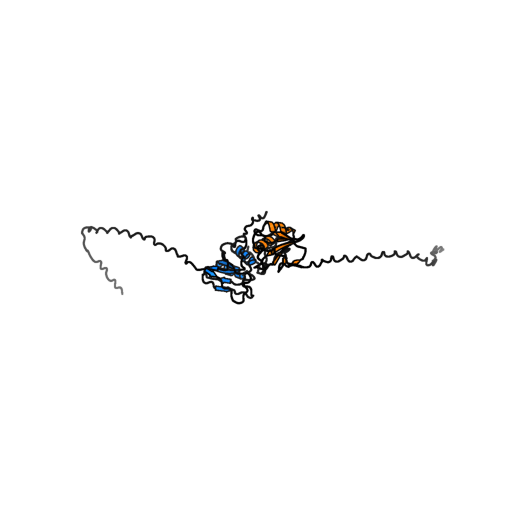 . LEU B 1 13 ? 44.094 42.875 84.75 1 25.11 13 LEU B CA 1
ATOM 1364 C C . LEU B 1 13 ? 43.062 43.781 84.125 1 25.11 13 LEU B C 1
ATOM 1366 O O . LEU B 1 13 ? 42.281 43.312 83.25 1 25.11 13 LEU B O 1
ATOM 1370 N N . PRO B 1 14 ? 42.875 45.219 84.062 1 26.8 14 PRO B N 1
ATOM 1371 C CA . PRO B 1 14 ? 41.531 45.469 84.625 1 26.8 14 PRO B CA 1
ATOM 1372 C C . PRO B 1 14 ? 40.438 44.938 83.688 1 26.8 14 PRO B C 1
ATOM 1374 O O . PRO B 1 14 ? 40.688 44.719 82.5 1 26.8 14 PRO B O 1
ATOM 1377 N N . GLY B 1 15 ? 39.031 44.875 84.188 1 23.03 15 GLY B N 1
ATOM 1378 C CA . GLY B 1 15 ? 37.781 44.125 84.188 1 23.03 15 GLY B CA 1
ATOM 1379 C C . GLY B 1 15 ? 36.938 44.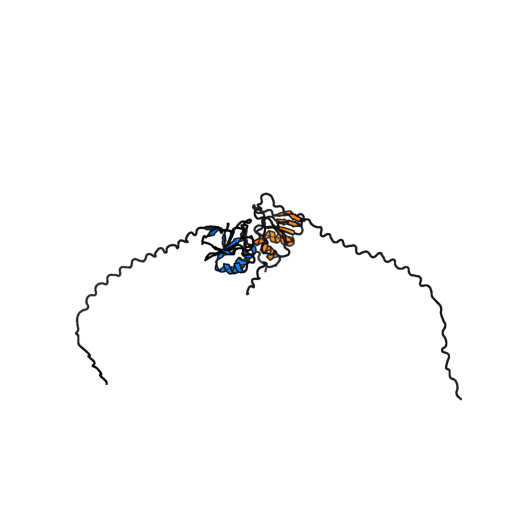438 82.938 1 23.03 15 GLY B C 1
ATOM 1380 O O . GLY B 1 15 ? 37.312 45.281 82.125 1 23.03 15 GLY B O 1
ATOM 1381 N N . ASN B 1 16 ? 35.531 44.625 83.25 1 24.7 16 ASN B N 1
ATOM 1382 C CA . ASN B 1 16 ? 34.281 43.969 82.875 1 24.7 16 ASN B CA 1
ATOM 1383 C C . ASN B 1 16 ? 33.531 44.719 81.812 1 24.7 16 ASN B C 1
ATOM 1385 O O . ASN B 1 16 ? 32.406 44.375 81.5 1 24.7 16 ASN B O 1
ATOM 1389 N N . ARG B 1 17 ? 33.844 45.906 81.312 1 28.64 17 ARG B N 1
ATOM 1390 C CA . ARG B 1 17 ? 32.656 46.719 81.062 1 28.64 17 ARG B CA 1
ATOM 1391 C C . ARG B 1 17 ? 31.75 46.062 80 1 28.64 17 ARG B C 1
ATOM 1393 O O . ARG B 1 17 ? 32.219 45.594 78.938 1 28.64 17 ARG B O 1
ATOM 1400 N N . GLY B 1 18 ? 30.453 45.688 80.438 1 25.27 18 GLY B N 1
ATOM 1401 C CA . GLY B 1 18 ? 29.375 44.875 79.938 1 25.27 18 GLY B CA 1
ATOM 1402 C C . GLY B 1 18 ? 28.938 45.281 78.5 1 25.27 18 GLY B C 1
ATOM 1403 O O . GLY B 1 18 ? 29.438 46.25 78 1 25.27 18 GLY B O 1
ATOM 1404 N N . PRO B 1 19 ? 27.531 45.031 78.25 1 29.95 19 PRO B N 1
ATOM 1405 C CA . PRO B 1 19 ? 26.75 44.344 77.25 1 29.95 19 PRO B CA 1
ATOM 1406 C C . PRO B 1 19 ? 26.266 45.281 76.125 1 29.95 19 PRO B C 1
ATOM 1408 O O . PRO B 1 19 ? 25.625 44.812 75.188 1 29.95 19 PRO B O 1
ATOM 1411 N N . SER B 1 20 ? 26.891 46.375 75.625 1 29.28 20 SER B N 1
ATOM 1412 C CA . SER B 1 20 ? 25.984 47.312 74.938 1 29.28 20 SER B CA 1
ATOM 1413 C C . SER B 1 20 ? 25.078 46.594 73.938 1 29.28 20 SER B C 1
ATOM 1415 O O . SER B 1 20 ? 25.547 45.719 73.188 1 29.28 20 SER B O 1
ATOM 1417 N N . ALA B 1 21 ? 23.703 46.719 74.188 1 30.09 21 ALA B N 1
ATOM 1418 C CA . ALA B 1 21 ? 22.531 46.188 73.5 1 30.09 21 ALA B CA 1
ATOM 1419 C C . ALA B 1 21 ? 22.594 46.438 72 1 30.09 21 ALA B C 1
ATOM 1421 O O . ALA B 1 21 ? 22.828 47.594 71.562 1 30.09 21 ALA B O 1
ATOM 1422 N N . ALA B 1 22 ? 22.984 45.469 71.125 1 34.69 22 ALA B N 1
ATOM 1423 C CA . ALA B 1 22 ? 22.969 45.406 69.688 1 34.69 22 ALA B CA 1
ATOM 1424 C C . ALA B 1 22 ? 21.625 45.875 69.125 1 34.69 22 ALA B C 1
ATOM 1426 O O . ALA B 1 22 ? 20.562 45.438 69.625 1 34.69 22 ALA B O 1
ATOM 1427 N N . GLU B 1 23 ? 21.516 47.156 68.875 1 37 23 GLU B N 1
ATOM 1428 C CA . GLU B 1 23 ? 20.328 47.625 68.188 1 37 23 GLU B CA 1
ATOM 1429 C C . GLU B 1 23 ? 19.906 46.656 67.062 1 37 23 GLU B C 1
ATOM 1431 O O . GLU B 1 23 ? 20.75 46.219 66.312 1 37 23 GLU B O 1
ATOM 1436 N N . ARG B 1 24 ? 18.906 45.812 67.375 1 32.47 24 ARG B N 1
ATOM 1437 C CA . ARG B 1 24 ? 18.281 44.844 66.5 1 32.47 24 ARG B CA 1
ATOM 1438 C C . ARG B 1 24 ? 18 45.438 65.125 1 32.47 24 ARG B C 1
ATOM 1440 O O . ARG B 1 24 ? 17.266 46.438 65 1 32.47 24 ARG B O 1
ATOM 1447 N N . LEU B 1 25 ? 19.031 45.562 64.188 1 39.12 25 LEU B N 1
ATOM 1448 C CA . LEU B 1 25 ? 18.734 45.938 62.812 1 39.12 25 LEU B CA 1
ATOM 1449 C C . LEU B 1 25 ? 17.438 45.25 62.344 1 39.12 25 LEU B C 1
ATOM 1451 O O . LEU B 1 25 ? 17.234 44.062 62.594 1 39.12 25 LEU B O 1
ATOM 1455 N N . PRO B 1 26 ? 16.375 46.031 62.219 1 37 26 PRO B N 1
ATOM 1456 C CA . PRO B 1 26 ? 15.141 45.375 61.781 1 37 26 PRO B CA 1
ATOM 1457 C C . PRO B 1 26 ? 15.367 44.375 60.656 1 37 26 PRO B C 1
ATOM 1459 O O . PRO B 1 26 ? 16.328 44.5 59.906 1 37 26 PRO B O 1
ATOM 1462 N N . GLU B 1 27 ? 15.094 43.062 60.906 1 39.34 27 GLU B N 1
ATOM 1463 C CA . GLU B 1 27 ? 15.133 41.969 59.938 1 39.34 27 GLU B CA 1
ATOM 1464 C C . GLU B 1 27 ? 14.562 42.438 58.594 1 39.34 27 GLU B C 1
ATOM 1466 O O . GLU B 1 27 ? 13.523 43.094 58.531 1 39.34 27 GLU B O 1
ATOM 1471 N N . PRO B 1 28 ? 15.492 42.625 57.594 1 40.59 28 PRO B N 1
ATOM 1472 C CA . PRO B 1 28 ? 14.867 42.969 56.312 1 40.59 28 PRO B CA 1
ATOM 1473 C C . PRO B 1 28 ? 13.609 42.125 56.031 1 40.59 28 PRO B C 1
ATOM 1475 O O . PRO B 1 28 ? 13.516 40.969 56.469 1 40.59 28 PRO B O 1
ATOM 1478 N N . ARG B 1 29 ? 12.477 42.688 56.156 1 36.34 29 ARG B N 1
ATOM 1479 C CA . ARG B 1 29 ? 11.258 42 55.719 1 36.34 29 ARG B CA 1
ATOM 1480 C C . ARG B 1 29 ? 11.508 41.156 54.469 1 36.34 29 ARG B C 1
ATOM 1482 O O . ARG B 1 29 ? 12.07 41.625 53.5 1 36.34 29 ARG B O 1
ATOM 1489 N N . ARG B 1 30 ? 11.75 39.844 54.75 1 37.97 30 ARG B N 1
ATOM 1490 C CA . ARG B 1 30 ? 11.805 38.875 53.656 1 37.97 30 ARG B CA 1
ATOM 1491 C C . ARG B 1 30 ? 10.789 39.219 52.562 1 37.97 30 ARG B C 1
ATOM 1493 O O . ARG B 1 30 ? 9.609 39.438 52.875 1 37.97 30 ARG B O 1
ATOM 1500 N N . SER B 1 31 ? 11.258 40.031 51.594 1 38.94 31 SER B N 1
ATOM 1501 C CA . SER B 1 31 ? 10.367 40.188 50.438 1 38.94 31 SER B CA 1
ATOM 1502 C C . SER B 1 31 ? 9.578 38.906 50.156 1 38.94 31 SER B C 1
ATOM 1504 O O . SER B 1 31 ? 10.086 37.812 50.344 1 38.94 31 SER B O 1
ATOM 1506 N N . PRO B 1 32 ? 8.203 38.906 50.406 1 40.44 32 PRO B N 1
ATOM 1507 C CA . PRO B 1 32 ? 7.512 37.656 50.094 1 40.44 32 PRO B CA 1
ATOM 1508 C C . PRO B 1 32 ? 8.094 36.969 48.844 1 40.44 32 PRO B C 1
ATOM 1510 O O . PRO B 1 32 ? 8.539 37.656 47.906 1 40.44 32 PRO B O 1
ATOM 1513 N N . GLY B 1 33 ? 8.969 35.875 49.031 1 38.34 33 GLY B N 1
ATOM 1514 C CA . GLY B 1 33 ? 9.367 35.031 47.938 1 38.34 33 GLY B CA 1
ATOM 1515 C C . GLY B 1 33 ? 8.328 34.938 46.844 1 38.34 33 GLY B C 1
ATOM 1516 O O . GLY B 1 33 ? 7.141 34.75 47.125 1 38.34 33 GLY B O 1
ATOM 1517 N N . LEU B 1 34 ? 8.555 35.719 45.781 1 42.03 34 LEU B N 1
ATOM 1518 C CA . LEU B 1 34 ? 7.766 35.406 44.594 1 42.03 34 LEU B CA 1
ATOM 1519 C C . LEU B 1 34 ? 7.516 33.906 44.5 1 42.03 34 LEU B C 1
ATOM 1521 O O . LEU B 1 34 ? 8.461 33.125 44.5 1 42.03 34 LEU B O 1
ATOM 1525 N N . ARG B 1 35 ? 6.508 33.375 45.188 1 40.84 35 ARG B N 1
ATOM 1526 C CA . ARG B 1 35 ? 6.125 32 44.812 1 40.84 35 ARG B CA 1
ATOM 1527 C C . ARG B 1 35 ? 6.363 31.75 43.344 1 40.84 35 ARG B C 1
ATOM 1529 O O . ARG B 1 35 ? 6.059 32.594 42.5 1 40.84 35 ARG B O 1
ATOM 1536 N N . PRO B 1 36 ? 7.422 30.922 42.969 1 41.72 36 PRO B N 1
ATOM 1537 C CA . PRO B 1 36 ? 7.398 30.578 41.562 1 41.72 36 PRO B CA 1
ATOM 1538 C C . PRO B 1 36 ? 5.984 30.438 41 1 41.72 36 PRO B C 1
ATOM 1540 O O . PRO B 1 36 ? 5.148 29.75 41.625 1 41.72 36 PRO B O 1
ATOM 1543 N N . GLY B 1 37 ? 5.398 31.453 40.531 1 36.19 37 GLY B N 1
ATOM 1544 C CA . GLY B 1 37 ? 4.141 31.234 39.844 1 36.19 37 GLY B CA 1
ATOM 1545 C C . GLY B 1 37 ? 4.07 29.891 39.156 1 36.19 37 GLY B C 1
ATOM 1546 O O . GLY B 1 37 ? 5.09 29.359 38.688 1 36.19 37 GLY B O 1
ATOM 1547 N N . THR B 1 38 ? 3.215 28.969 39.719 1 40.09 38 THR B N 1
ATOM 1548 C CA . THR B 1 38 ? 2.863 27.812 38.906 1 40.09 38 THR B CA 1
ATOM 1549 C C . THR B 1 38 ? 2.895 28.172 37.406 1 40.09 38 THR B C 1
ATOM 1551 O O . THR B 1 38 ? 2.139 29.031 36.969 1 40.09 38 THR B O 1
ATOM 1554 N N . ARG B 1 39 ? 4.09 28.375 36.844 1 38.78 39 ARG B N 1
ATOM 1555 C CA . ARG B 1 39 ? 4.012 28.25 35.406 1 38.78 39 ARG B CA 1
ATOM 1556 C C . ARG B 1 39 ? 2.844 27.359 35 1 38.78 39 ARG B C 1
ATOM 1558 O O . ARG B 1 39 ? 2.783 26.188 35.375 1 38.78 39 ARG B O 1
ATOM 1565 N N . GLY B 1 40 ? 1.659 27.953 34.906 1 38.94 40 GLY B N 1
ATOM 1566 C CA . GLY B 1 40 ? 0.572 27.172 34.312 1 38.94 40 GLY B CA 1
ATOM 1567 C C . GLY B 1 40 ? 1.049 26.094 33.375 1 38.94 40 GLY B C 1
ATOM 1568 O O . GLY B 1 40 ? 1.932 26.328 32.562 1 38.94 40 GLY B O 1
ATOM 1569 N N . ALA B 1 41 ? 1.104 24.922 33.812 1 41.03 41 ALA B N 1
ATOM 1570 C CA . ALA B 1 41 ? 1.039 23.859 32.812 1 41.03 41 ALA B CA 1
ATOM 1571 C C . ALA B 1 41 ? 0.354 24.344 31.531 1 41.03 41 ALA B C 1
ATOM 1573 O O . ALA B 1 41 ? -0.789 24.812 31.562 1 41.03 41 ALA B O 1
ATOM 1574 N N . ALA B 1 42 ? 0.981 25.047 30.703 1 40.88 42 ALA B N 1
ATOM 1575 C CA . ALA B 1 42 ? 0.325 25.094 29.406 1 40.88 42 ALA B CA 1
ATOM 1576 C C . ALA B 1 42 ? -0.666 23.953 29.25 1 40.88 42 ALA B C 1
ATOM 1578 O O . ALA B 1 42 ? -0.294 22.781 29.359 1 40.88 42 ALA B O 1
ATOM 1579 N N . HIS B 1 43 ? -1.854 23.953 29.75 1 40.84 43 HIS B N 1
ATOM 1580 C CA . HIS B 1 43 ? -2.904 23.031 29.344 1 40.84 43 HIS B CA 1
ATOM 1581 C C . HIS B 1 43 ? -2.637 22.453 27.953 1 40.84 43 HIS B C 1
ATOM 1583 O O . HIS B 1 43 ? -2.674 23.172 26.969 1 40.84 43 HIS B O 1
ATOM 1589 N N . SER B 1 44 ? -1.661 21.688 27.734 1 47.72 44 SER B N 1
ATOM 1590 C CA . SER B 1 44 ? -1.909 20.906 26.531 1 47.72 44 SER B CA 1
ATOM 1591 C C . SER B 1 44 ? -3.389 20.906 26.156 1 47.72 44 SER B C 1
ATOM 1593 O O . SER B 1 44 ? -4.211 20.312 26.859 1 47.72 44 SER B O 1
ATOM 1595 N N . ARG B 1 45 ? -4.066 22.031 25.984 1 49.44 45 ARG B N 1
ATOM 1596 C CA . ARG B 1 45 ? -5.453 22.078 25.531 1 49.44 45 ARG B CA 1
ATOM 1597 C C . ARG B 1 45 ? -5.891 20.734 24.953 1 49.44 45 ARG B C 1
ATOM 1599 O O . ARG B 1 45 ? -5.211 20.172 24.094 1 49.44 45 ARG B O 1
ATOM 1606 N N . ASP B 1 46 ? -6.477 19.828 25.656 1 64.69 46 ASP B N 1
ATOM 1607 C CA . ASP B 1 46 ? -7.23 18.625 25.297 1 64.69 46 ASP B CA 1
ATOM 1608 C C . ASP B 1 46 ? -7.887 18.797 23.922 1 64.69 46 ASP B C 1
ATOM 1610 O O . ASP B 1 46 ? -9.031 19.234 23.828 1 64.69 46 ASP B O 1
ATOM 1614 N N . LEU B 1 47 ? -7.098 19.062 22.984 1 78.88 47 LEU B N 1
ATOM 1615 C CA . LEU B 1 47 ? -7.727 19.156 21.672 1 78.88 47 LEU B CA 1
ATOM 1616 C C . LEU B 1 47 ? -8.664 17.969 21.438 1 78.88 47 LEU B C 1
ATOM 1618 O O . LEU B 1 47 ? -8.289 16.812 21.688 1 78.88 47 LEU B O 1
ATOM 1622 N N . GLY B 1 48 ? -9.945 18.156 21.5 1 93 48 GLY B N 1
ATOM 1623 C CA . GLY B 1 48 ? -10.852 17.109 21.062 1 93 48 GLY B CA 1
ATOM 1624 C C . GLY B 1 48 ? -10.445 16.484 19.734 1 93 48 GLY B C 1
ATOM 1625 O O . GLY B 1 48 ? -9.391 16.812 19.188 1 93 48 GLY B O 1
ATOM 1626 N N . THR B 1 49 ? -10.953 15.328 19.406 1 95.31 49 THR B N 1
ATOM 1627 C CA . THR B 1 49 ? -10.711 14.656 18.141 1 95.31 49 THR B CA 1
ATOM 1628 C C . THR B 1 49 ? -11.836 14.938 17.156 1 95.31 49 THR B C 1
ATOM 1630 O O . THR B 1 49 ? -12.922 15.359 17.547 1 95.31 49 THR B O 1
ATOM 1633 N N . THR B 1 50 ? -11.461 14.906 15.938 1 97.19 50 THR B N 1
ATOM 1634 C CA . THR B 1 50 ? -12.445 15.016 14.859 1 97.19 50 THR B CA 1
ATOM 1635 C C . THR B 1 50 ? -12.148 14.008 13.758 1 97.19 50 THR B C 1
ATOM 1637 O O . THR B 1 50 ? -10.992 13.625 13.555 1 97.19 50 THR B O 1
ATOM 1640 N N . ARG B 1 51 ? -13.18 13.531 13.078 1 97.88 51 ARG B N 1
ATOM 1641 C CA . ARG B 1 51 ? -13.031 12.703 11.883 1 97.88 51 ARG B CA 1
ATOM 1642 C C . ARG B 1 51 ? -13.008 13.555 10.625 1 97.88 51 ARG B C 1
ATOM 1644 O O . ARG B 1 51 ? -13.852 14.445 10.453 1 97.88 51 ARG B O 1
ATOM 1651 N N . LEU B 1 52 ? -12.07 13.328 9.766 1 98.38 52 LEU B N 1
ATOM 1652 C CA . LEU B 1 52 ? -11.992 14.078 8.516 1 98.38 52 LEU B CA 1
ATOM 1653 C C . LEU B 1 52 ? -13.227 13.828 7.656 1 98.38 52 LEU B C 1
ATOM 1655 O O . LEU B 1 52 ? -13.586 12.68 7.398 1 98.38 52 LEU B O 1
ATOM 1659 N N . ALA B 1 53 ? -13.836 14.891 7.258 1 96.75 53 ALA B N 1
ATOM 1660 C CA . ALA B 1 53 ? -15.031 14.781 6.418 1 96.75 53 ALA B CA 1
ATOM 1661 C C . ALA B 1 53 ? -14.648 14.516 4.965 1 96.75 53 ALA B C 1
ATOM 1663 O O . ALA B 1 53 ? -13.734 15.141 4.43 1 96.75 53 ALA B O 1
ATOM 1664 N N . VAL B 1 54 ? -15.289 13.555 4.402 1 98.19 54 VAL B N 1
ATOM 1665 C CA . VAL B 1 54 ? -15.102 13.266 2.986 1 98.19 54 VAL B CA 1
ATOM 1666 C C . VAL B 1 54 ? -16.141 14.016 2.162 1 98.19 54 VAL B C 1
ATOM 1668 O O . VAL B 1 54 ? -17.344 13.891 2.416 1 98.19 54 VAL B O 1
ATOM 1671 N N . PRO B 1 55 ? -15.688 14.867 1.184 1 97.69 55 PRO B N 1
ATOM 1672 C CA . PRO B 1 55 ? -16.641 15.594 0.349 1 97.69 55 PRO B CA 1
ATOM 1673 C C . PRO B 1 55 ? -17.688 14.68 -0.283 1 97.69 55 PRO B C 1
ATOM 1675 O O . PRO B 1 55 ? -17.406 13.516 -0.561 1 97.69 55 PRO B O 1
ATOM 1678 N N . VAL B 1 56 ? -18.766 15.25 -0.549 1 95.62 56 VAL B N 1
ATOM 1679 C CA . VAL B 1 56 ? -19.875 14.531 -1.188 1 95.62 56 VAL B CA 1
ATOM 1680 C C . VAL B 1 56 ? -19.453 14.094 -2.59 1 95.62 56 VAL B C 1
ATOM 1682 O O . VAL B 1 56 ? -18.75 14.82 -3.291 1 95.62 56 VAL B O 1
ATOM 1685 N N . GLY B 1 57 ? -19.859 12.891 -2.998 1 96.25 57 GLY B N 1
ATOM 1686 C CA . GLY B 1 57 ? -19.594 12.422 -4.348 1 96.25 57 GLY B CA 1
ATOM 1687 C C . GLY B 1 57 ? -18.391 11.508 -4.434 1 96.25 57 GLY B C 1
ATOM 1688 O O . GLY B 1 57 ? -18.203 10.82 -5.438 1 96.25 57 GLY B O 1
ATOM 1689 N N . LEU B 1 58 ? -17.578 11.547 -3.406 1 96.38 58 LEU B N 1
ATOM 1690 C CA . LEU B 1 58 ? -16.406 10.672 -3.373 1 96.38 58 LEU B CA 1
ATOM 1691 C C . LEU B 1 58 ? -16.75 9.328 -2.74 1 96.38 58 LEU B C 1
ATOM 1693 O O . LEU B 1 58 ? -17.531 9.266 -1.79 1 96.38 58 LEU B O 1
ATOM 1697 N N . HIS B 1 59 ? -16.141 8.266 -3.225 1 92.38 59 HIS B N 1
ATOM 1698 C CA . HIS B 1 59 ? -16.453 6.902 -2.809 1 92.38 59 HIS B CA 1
ATOM 1699 C C . HIS B 1 59 ? -15.516 6.434 -1.703 1 92.38 59 HIS B C 1
ATOM 1701 O O . HIS B 1 59 ? -14.305 6.324 -1.918 1 92.38 59 HIS B O 1
ATOM 1707 N N . THR B 1 60 ? -16.125 5.957 -0.614 1 93.12 60 THR B N 1
ATOM 1708 C CA . THR B 1 60 ? -15.336 5.559 0.547 1 93.12 60 THR B CA 1
ATOM 1709 C C . THR B 1 60 ? -15.461 4.059 0.798 1 93.12 60 THR B C 1
ATOM 1711 O O . THR B 1 60 ? -15.5 3.615 1.948 1 93.12 60 THR B O 1
ATOM 1714 N N . GLY B 1 61 ? -15.57 3.328 -0.26 1 86.88 61 GLY B N 1
ATOM 1715 C CA . GLY B 1 61 ? -15.828 1.9 -0.163 1 86.88 61 GLY B CA 1
ATOM 1716 C C . GLY B 1 61 ? -14.703 1.132 0.505 1 86.88 61 GLY B C 1
ATOM 1717 O O . GLY B 1 61 ? -14.914 0.022 1.001 1 86.88 61 GLY B O 1
ATOM 1718 N N . LEU B 1 62 ? -13.57 1.68 0.61 1 85.81 62 LEU B N 1
ATOM 1719 C CA . LEU B 1 62 ? -12.422 0.992 1.204 1 85.81 62 LEU B CA 1
ATOM 1720 C C . LEU B 1 62 ? -12.18 1.477 2.629 1 85.81 62 LEU B C 1
ATOM 1722 O O . LEU B 1 62 ? -11.133 1.191 3.215 1 85.81 62 LEU B O 1
ATOM 1726 N N . GLY B 1 63 ? -13.141 2.209 3.213 1 89.12 63 GLY B N 1
ATOM 1727 C CA . GLY B 1 63 ? -12.898 2.836 4.504 1 89.12 63 GLY B CA 1
ATOM 1728 C C . GLY B 1 63 ? -11.938 4.004 4.43 1 89.12 63 GLY B C 1
ATOM 1729 O O . GLY B 1 63 ? -11.43 4.328 3.355 1 89.12 63 GLY B O 1
ATOM 1730 N N . CYS B 1 64 ? -11.75 4.645 5.621 1 94.75 64 CYS B N 1
ATOM 1731 C CA . CYS B 1 64 ? -10.914 5.84 5.613 1 94.75 64 CYS B CA 1
ATOM 1732 C C . CYS B 1 64 ? -10.008 5.879 6.84 1 94.75 64 CYS B C 1
ATOM 1734 O O . CYS B 1 64 ? -10.492 5.855 7.973 1 94.75 64 CYS B O 1
ATOM 1736 N N . ASP B 1 65 ? -8.82 5.84 6.645 1 96.56 65 ASP B N 1
ATOM 1737 C CA . ASP B 1 65 ? -7.781 6.258 7.582 1 96.56 65 ASP B CA 1
ATOM 1738 C C . ASP B 1 65 ? -7.066 7.512 7.09 1 96.56 65 ASP B C 1
ATOM 1740 O O . ASP B 1 65 ? -7.453 8.094 6.074 1 96.56 65 ASP B O 1
ATOM 1744 N N . ALA B 1 66 ? -6.137 7.965 7.887 1 98.62 66 ALA B N 1
ATOM 1745 C CA . ALA B 1 66 ? -5.379 9.148 7.473 1 98.62 66 ALA B CA 1
ATOM 1746 C C . ALA B 1 66 ? -3.92 9.039 7.902 1 98.62 66 ALA B C 1
ATOM 1748 O O . ALA B 1 66 ? -3.611 8.43 8.93 1 98.62 66 ALA B O 1
ATOM 1749 N N . VAL B 1 67 ? -3.109 9.555 7.051 1 98.75 67 VAL B N 1
ATOM 1750 C CA . VAL B 1 67 ? -1.694 9.719 7.363 1 98.75 67 VAL B CA 1
ATOM 1751 C C . VAL B 1 67 ? -1.361 11.203 7.516 1 98.75 67 VAL B C 1
ATOM 1753 O O . VAL B 1 67 ? -1.646 12 6.621 1 98.75 67 VAL B O 1
ATOM 1756 N N . GLY B 1 68 ? -0.829 11.508 8.695 1 98.75 68 GLY B N 1
ATOM 1757 C CA . GLY B 1 68 ? -0.457 12.883 8.977 1 98.75 68 GLY B CA 1
ATOM 1758 C C . GLY B 1 68 ? 1.043 13.109 8.961 1 98.75 68 GLY B C 1
ATOM 1759 O O . GLY B 1 68 ? 1.812 12.234 9.367 1 98.75 68 GLY B O 1
ATOM 1760 N N . VAL B 1 69 ? 1.432 14.289 8.5 1 98.69 69 VAL B N 1
ATOM 1761 C CA . VAL B 1 69 ? 2.822 14.719 8.562 1 98.69 69 VAL B CA 1
ATOM 1762 C C . VAL B 1 69 ? 2.885 16.172 9.031 1 98.69 69 VAL B C 1
ATOM 1764 O O . VAL B 1 69 ? 1.931 16.938 8.844 1 98.69 69 VAL B O 1
ATOM 1767 N N . PRO B 1 70 ? 3.992 16.5 9.672 1 98.5 70 PRO B N 1
ATOM 1768 C CA . PRO B 1 70 ? 4.176 17.938 9.93 1 98.5 70 PRO B CA 1
ATOM 1769 C C . PRO B 1 70 ? 4.074 18.781 8.656 1 98.5 70 PRO B C 1
ATOM 1771 O O . PRO B 1 70 ? 4.496 18.344 7.586 1 98.5 70 PRO B O 1
ATOM 1774 N N . ALA B 1 71 ? 3.59 19.984 8.844 1 98.06 71 ALA B N 1
ATOM 1775 C CA . ALA B 1 71 ? 3.287 20.859 7.719 1 98.06 71 ALA B CA 1
ATOM 1776 C C . ALA B 1 71 ? 4.523 21.094 6.852 1 98.06 71 ALA B C 1
ATOM 1778 O O . ALA B 1 71 ? 4.418 21.25 5.633 1 98.06 71 ALA B O 1
ATOM 1779 N N . ARG B 1 72 ? 5.703 21.047 7.41 1 97.5 72 ARG B N 1
ATOM 1780 C CA . ARG B 1 72 ? 6.938 21.328 6.684 1 97.5 72 ARG B CA 1
ATOM 1781 C C . ARG B 1 72 ? 7.152 20.312 5.566 1 97.5 72 ARG B C 1
ATOM 1783 O O . ARG B 1 72 ? 7.867 20.594 4.598 1 97.5 72 ARG B O 1
ATOM 1790 N N . PHE B 1 73 ? 6.512 19.141 5.625 1 97.75 73 PHE B N 1
ATOM 1791 C CA . PHE B 1 73 ? 6.656 18.109 4.605 1 97.75 73 PHE B CA 1
ATOM 1792 C C . PHE B 1 73 ? 5.512 18.188 3.602 1 97.75 73 PHE B C 1
ATOM 1794 O O . PHE B 1 73 ? 5.543 17.516 2.566 1 97.75 73 PHE B O 1
ATOM 1801 N N . GLY B 1 74 ? 4.43 18.922 3.957 1 97.94 74 GLY B N 1
ATOM 1802 C CA . GLY B 1 74 ? 3.152 18.875 3.262 1 97.94 74 GLY B CA 1
ATOM 1803 C C . GLY B 1 74 ? 3.27 19.141 1.773 1 97.94 74 GLY B C 1
ATOM 1804 O O . GLY B 1 74 ? 2.924 18.281 0.956 1 97.94 74 GLY B O 1
ATOM 1805 N N . PHE B 1 75 ? 3.904 20.25 1.409 1 97 75 PHE B N 1
ATOM 1806 C CA . PHE B 1 75 ? 3.973 20.672 0.014 1 97 75 PHE B CA 1
ATOM 1807 C C . PHE B 1 75 ? 4.871 19.734 -0.787 1 97 75 PHE B C 1
ATOM 1809 O O . PHE B 1 75 ? 4.562 19.391 -1.93 1 97 75 PHE B O 1
ATOM 1816 N N . LYS B 1 76 ? 5.953 19.328 -0.236 1 96.62 76 LYS B N 1
ATOM 1817 C CA . LYS B 1 76 ? 6.867 18.422 -0.916 1 96.62 76 LYS B CA 1
ATOM 1818 C C . LYS B 1 76 ? 6.176 17.094 -1.252 1 96.62 76 LYS B C 1
ATOM 1820 O O . LYS B 1 76 ? 6.34 16.562 -2.352 1 96.62 76 LYS B O 1
ATOM 1825 N N . ILE B 1 77 ? 5.383 16.609 -0.341 1 96.81 77 ILE B N 1
ATOM 1826 C CA . ILE B 1 77 ? 4.664 15.359 -0.557 1 96.81 77 ILE B CA 1
ATOM 1827 C C . ILE B 1 77 ? 3.578 15.562 -1.609 1 96.81 77 ILE B C 1
ATOM 1829 O O . ILE B 1 77 ? 3.494 14.805 -2.578 1 96.81 77 ILE B O 1
ATOM 1833 N N . LEU B 1 78 ? 2.805 16.578 -1.401 1 96.81 78 LEU B N 1
ATOM 1834 C CA . LEU B 1 78 ? 1.683 16.844 -2.293 1 96.81 78 LEU B CA 1
ATOM 1835 C C . LEU B 1 78 ? 2.158 17 -3.734 1 96.81 78 LEU B C 1
ATOM 1837 O O . LEU B 1 78 ? 1.539 16.469 -4.656 1 96.81 78 LEU B O 1
ATOM 1841 N N . SER B 1 79 ? 3.266 17.641 -3.939 1 94.62 79 SER B N 1
ATOM 1842 C CA . SER B 1 79 ? 3.74 17.969 -5.281 1 94.62 79 SER B CA 1
ATOM 1843 C C . SER B 1 79 ? 4.348 16.75 -5.965 1 94.62 79 SER B C 1
ATOM 1845 O O . SER B 1 79 ? 4.445 16.703 -7.195 1 94.62 79 SER B O 1
ATOM 1847 N N . ARG B 1 80 ? 4.688 15.711 -5.234 1 93.12 80 ARG B N 1
ATOM 1848 C CA . ARG B 1 80 ? 5.422 14.586 -5.801 1 93.12 80 ARG B CA 1
ATOM 1849 C C . ARG B 1 80 ? 4.508 13.383 -5.992 1 93.12 80 ARG B C 1
ATOM 1851 O O . ARG B 1 80 ? 4.879 12.414 -6.664 1 93.12 80 ARG B O 1
ATOM 1858 N N . LEU B 1 81 ? 3.414 13.461 -5.41 1 94.19 81 LEU B N 1
ATOM 1859 C CA . LEU B 1 81 ? 2.477 12.352 -5.551 1 94.19 81 LEU B CA 1
ATOM 1860 C C . LEU B 1 81 ? 1.729 12.438 -6.879 1 94.19 81 LEU B C 1
ATOM 1862 O O . LEU B 1 81 ? 1.282 13.516 -7.273 1 94.19 81 LEU B O 1
ATOM 1866 N N . PRO B 1 82 ? 1.627 11.359 -7.598 1 89.44 82 PRO B N 1
ATOM 1867 C CA . PRO B 1 82 ? 0.817 11.383 -8.812 1 89.44 82 PRO B CA 1
ATOM 1868 C C . PRO B 1 82 ? -0.663 11.641 -8.539 1 89.44 82 PRO B C 1
ATOM 1870 O O . PRO B 1 82 ? -1.261 12.539 -9.125 1 89.44 82 PRO B O 1
ATOM 1873 N N . ALA B 1 83 ? -1.297 10.844 -7.695 1 92.12 83 ALA B N 1
ATOM 1874 C CA . ALA B 1 83 ? -2.643 11.07 -7.176 1 92.12 83 ALA B CA 1
ATOM 1875 C C . ALA B 1 83 ? -2.602 11.508 -5.715 1 92.12 83 ALA B C 1
ATOM 1877 O O . ALA B 1 83 ? -1.912 10.898 -4.898 1 92.12 83 ALA B O 1
ATOM 1878 N N . LYS B 1 84 ? -3.354 12.484 -5.406 1 94.75 84 LYS B N 1
ATOM 1879 C CA . LYS B 1 84 ? -3.223 13.109 -4.098 1 94.75 84 LYS B CA 1
ATOM 1880 C C . LYS B 1 84 ? -4.414 12.773 -3.203 1 94.75 84 LYS B C 1
ATOM 1882 O O . LYS B 1 84 ? -4.297 12.766 -1.977 1 94.75 84 LYS B O 1
ATOM 1887 N N . GLY B 1 85 ? -5.582 12.477 -3.834 1 96.75 85 GLY B N 1
ATOM 1888 C CA . GLY B 1 85 ? -6.785 12.297 -3.041 1 96.75 85 GLY B CA 1
ATOM 1889 C C . GLY B 1 85 ? -7.176 13.539 -2.256 1 96.75 85 GLY B C 1
ATOM 1890 O O . GLY B 1 85 ? -6.84 14.656 -2.65 1 96.75 85 GLY B O 1
ATOM 1891 N N . CYS B 1 86 ? -7.949 13.32 -1.234 1 98.62 86 CYS B N 1
ATOM 1892 C CA . CYS B 1 86 ? -8.273 14.406 -0.324 1 98.62 86 CYS B CA 1
ATOM 1893 C C . CYS B 1 86 ? -7.121 14.688 0.63 1 98.62 86 CYS B C 1
ATOM 1895 O O . CYS B 1 86 ? -6.594 13.773 1.26 1 98.62 86 CYS B O 1
ATOM 1897 N N . VAL B 1 87 ? -6.762 15.922 0.684 1 98.81 87 VAL B N 1
ATOM 1898 C CA . VAL B 1 87 ? -5.719 16.375 1.6 1 98.81 87 VAL B CA 1
ATOM 1899 C C . VAL B 1 87 ? -6.242 17.5 2.473 1 98.81 87 VAL B C 1
ATOM 1901 O O . VAL B 1 87 ? -6.898 18.422 1.977 1 98.81 87 VAL B O 1
ATOM 1904 N N . TYR B 1 88 ? -6.012 17.359 3.793 1 98.69 88 TYR B N 1
ATOM 1905 C CA . TYR B 1 88 ? -6.426 18.359 4.77 1 98.69 88 TYR B CA 1
ATOM 1906 C C . TYR B 1 88 ? -5.219 18.984 5.461 1 98.69 88 TYR B C 1
ATOM 1908 O O . TYR B 1 88 ? -4.156 18.359 5.547 1 98.69 88 TYR B O 1
ATOM 1916 N N . ALA B 1 89 ? -5.414 20.219 5.902 1 98.5 89 ALA B N 1
ATOM 1917 C CA . ALA B 1 89 ? -4.285 20.844 6.57 1 98.5 89 ALA B CA 1
ATOM 1918 C C . ALA B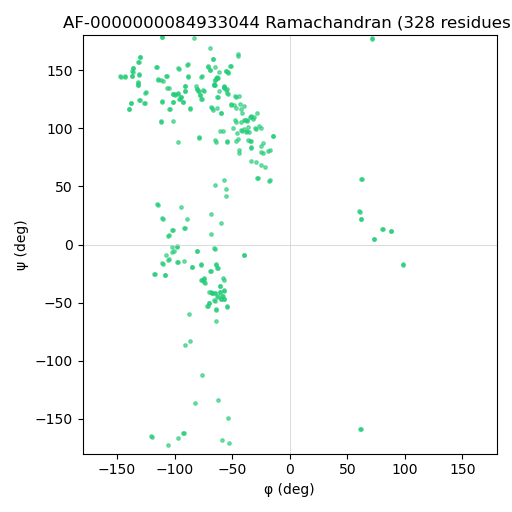 1 89 ? -4.762 21.797 7.664 1 98.5 89 ALA B C 1
ATOM 1920 O O . ALA B 1 89 ? -5.848 22.375 7.566 1 98.5 89 ALA B O 1
ATOM 1921 N N . ASP B 1 90 ? -4.023 21.859 8.711 1 96 90 ASP B N 1
ATOM 1922 C CA . ASP B 1 90 ? -4.02 22.984 9.641 1 96 90 ASP B CA 1
ATOM 1923 C C . ASP B 1 90 ? -2.635 23.625 9.734 1 96 90 ASP B C 1
ATOM 1925 O O . ASP B 1 90 ? -1.791 23.406 8.859 1 96 90 ASP B O 1
ATOM 1929 N N . SER B 1 91 ? -2.41 24.391 10.672 1 93.81 91 SER B N 1
ATOM 1930 C CA . SER B 1 91 ? -1.163 25.156 10.719 1 93.81 91 SER B CA 1
ATOM 1931 C C . SER B 1 91 ? 0.029 24.234 10.969 1 93.81 91 SER B C 1
ATOM 1933 O O . SER B 1 91 ? 1.148 24.531 10.547 1 93.81 91 SER B O 1
ATOM 1935 N N . ASP B 1 92 ? -0.209 23.109 11.523 1 96.62 92 ASP B N 1
ATOM 1936 C CA . ASP B 1 92 ? 0.913 22.328 12.016 1 96.62 92 ASP B CA 1
ATOM 1937 C C . ASP B 1 92 ? 1.009 20.984 11.281 1 96.62 92 ASP B C 1
ATOM 1939 O O . ASP B 1 92 ? 2.09 20.406 11.172 1 96.62 92 ASP B O 1
ATOM 1943 N N . TRP B 1 93 ? -0.166 20.5 10.742 1 98.06 93 TRP B N 1
ATOM 1944 C CA . TRP B 1 93 ? -0.201 19.156 10.188 1 98.06 93 TRP B CA 1
ATOM 1945 C C . TRP B 1 93 ? -0.957 19.125 8.867 1 98.06 93 TRP B C 1
ATOM 1947 O O . TRP B 1 93 ? -1.899 19.891 8.664 1 98.06 93 TRP B O 1
ATOM 1957 N N . TRP B 1 94 ? -0.476 18.266 7.965 1 98.69 94 TRP B N 1
ATOM 1958 C CA . TRP B 1 94 ? -1.221 17.859 6.773 1 98.69 94 TRP B CA 1
ATOM 1959 C C . TRP B 1 94 ? -1.662 16.406 6.863 1 98.69 94 TRP B C 1
ATOM 1961 O O . TRP B 1 94 ? -0.942 15.57 7.406 1 98.69 94 TRP B O 1
ATOM 1971 N N . TRP B 1 95 ? -2.84 16.141 6.414 1 98.81 95 TRP B N 1
ATOM 1972 C CA . TRP B 1 95 ? -3.426 14.805 6.512 1 98.81 95 TRP B CA 1
ATOM 1973 C C . TRP B 1 95 ? -3.887 14.305 5.148 1 98.81 95 TRP B C 1
ATOM 1975 O O . TRP B 1 95 ? -4.641 14.992 4.453 1 98.81 95 TRP B O 1
ATOM 1985 N N . TRP B 1 96 ? -3.359 13.195 4.73 1 98.69 96 TRP B N 1
ATOM 1986 C CA . TRP B 1 96 ? -3.799 12.492 3.527 1 98.69 96 TRP B CA 1
ATOM 1987 C C . TRP B 1 96 ? -4.777 11.375 3.875 1 98.69 96 TRP B C 1
ATOM 1989 O O . TRP B 1 96 ? -4.5 10.547 4.746 1 98.69 96 TRP B O 1
ATOM 1999 N N . LEU B 1 97 ? -5.941 11.305 3.199 1 98.25 97 LEU B N 1
ATOM 2000 C CA . LEU B 1 97 ? -6.848 10.172 3.361 1 98.25 97 LEU B CA 1
ATOM 2001 C C . LEU B 1 97 ? -6.316 8.945 2.631 1 98.25 97 LEU B C 1
ATOM 2003 O O . LEU B 1 97 ? -5.902 9.039 1.472 1 98.25 97 LEU B O 1
ATOM 2007 N N . VAL B 1 98 ? -6.309 7.805 3.285 1 96.38 98 VAL B N 1
ATOM 2008 C CA . VAL B 1 98 ? -5.879 6.527 2.723 1 96.38 98 VAL B CA 1
ATOM 2009 C C . VAL B 1 98 ? -6.922 5.453 3.025 1 96.38 98 VAL B C 1
ATOM 2011 O O . VAL B 1 98 ? -7.766 5.629 3.906 1 96.38 98 VAL B O 1
ATOM 2014 N N . PRO B 1 99 ? -6.965 4.383 2.248 1 92.06 99 PRO B N 1
ATOM 2015 C CA . PRO B 1 99 ? -7.844 3.268 2.607 1 92.06 99 PRO B CA 1
ATOM 2016 C C . PRO B 1 99 ? -7.586 2.742 4.016 1 92.06 99 PRO B C 1
ATOM 2018 O O . PRO B 1 99 ? -6.453 2.797 4.504 1 92.06 99 PRO B O 1
ATOM 2021 N N . ALA B 1 100 ? -8.68 2.264 4.566 1 90.38 100 ALA B N 1
ATOM 2022 C CA . ALA B 1 100 ? -8.539 1.634 5.875 1 90.38 100 ALA B CA 1
ATOM 2023 C C . ALA B 1 100 ? -7.535 0.482 5.824 1 90.38 100 ALA B C 1
ATOM 2025 O O . ALA B 1 100 ? -7.535 -0.304 4.875 1 90.38 100 ALA B O 1
ATOM 2026 N N . GLY B 1 101 ? -6.664 0.441 6.859 1 88.44 101 GLY B N 1
ATOM 2027 C CA . GLY B 1 101 ? -5.711 -0.654 6.953 1 88.44 101 GLY B CA 1
ATOM 2028 C C . GLY B 1 101 ? -4.418 -0.384 6.203 1 88.44 101 GLY B C 1
ATOM 2029 O O . GLY B 1 101 ? -3.586 -1.28 6.043 1 88.44 101 GLY B O 1
ATOM 2030 N N . SER B 1 102 ? -4.176 0.821 5.762 1 92.81 102 SER B N 1
ATOM 2031 C CA . SER B 1 102 ? -2.949 1.172 5.051 1 92.81 102 SER B CA 1
ATOM 2032 C C . SER B 1 102 ? -1.728 1.039 5.953 1 92.81 102 SER B C 1
ATOM 2034 O O . SER B 1 102 ? -0.591 1.158 5.492 1 92.81 102 SER B O 1
ATOM 2036 N N . ASP B 1 103 ? -1.909 0.738 7.176 1 91.62 103 ASP B N 1
ATOM 2037 C CA . ASP B 1 103 ? -0.805 0.516 8.102 1 91.62 103 ASP B CA 1
ATOM 2038 C C . ASP B 1 103 ? -0.626 -0.972 8.398 1 91.62 103 ASP B C 1
ATOM 2040 O O . ASP B 1 103 ? 0.16 -1.349 9.266 1 91.62 103 ASP B O 1
ATOM 2044 N N . HIS B 1 104 ? -1.325 -1.763 7.688 1 85.88 104 HIS B N 1
ATOM 2045 C CA . HIS B 1 104 ? -1.248 -3.191 7.969 1 85.88 104 HIS B CA 1
ATOM 2046 C C . HIS B 1 104 ? 0.177 -3.709 7.805 1 85.88 104 HIS B C 1
ATOM 2048 O O . HIS B 1 104 ? 0.72 -3.705 6.699 1 85.88 104 HIS B O 1
ATOM 2054 N N . ASP B 1 105 ? 0.813 -4.141 8.953 1 85.88 105 ASP B N 1
ATOM 2055 C CA . ASP B 1 105 ? 2.131 -4.758 9.062 1 85.88 105 ASP B CA 1
ATOM 2056 C C . ASP B 1 105 ? 3.225 -3.805 8.586 1 85.88 105 ASP B C 1
ATOM 2058 O O . ASP B 1 105 ? 4.215 -4.23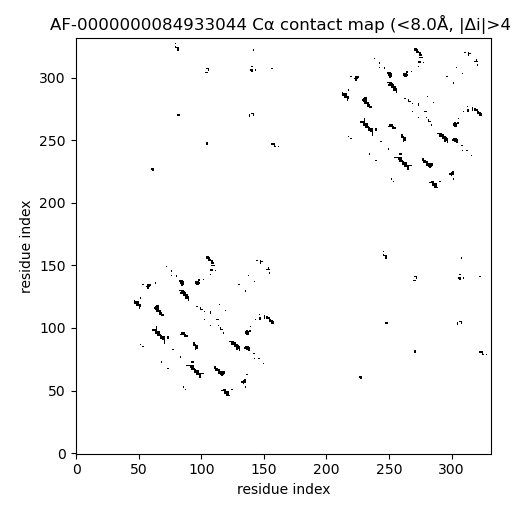8 7.992 1 85.88 105 ASP B O 1
ATOM 2062 N N . VAL B 1 106 ? 2.916 -2.525 8.594 1 91.5 106 VAL B N 1
ATOM 2063 C CA . VAL B 1 106 ? 3.939 -1.516 8.344 1 91.5 106 VAL B CA 1
ATOM 2064 C C . VAL B 1 106 ? 3.873 -0.436 9.422 1 91.5 106 VAL B C 1
ATOM 2066 O O . VAL B 1 106 ? 2.797 -0.141 9.945 1 91.5 106 VAL B O 1
ATOM 2069 N N . THR B 1 107 ? 5 0.064 9.719 1 91.88 107 THR B N 1
ATOM 2070 C CA . THR B 1 107 ? 5.066 1.225 10.602 1 91.88 107 THR B CA 1
ATOM 2071 C C . THR B 1 107 ? 5.379 2.49 9.805 1 91.88 107 THR B C 1
ATOM 2073 O O . THR B 1 107 ? 6.414 2.574 9.141 1 91.88 107 THR B O 1
ATOM 2076 N N . TRP B 1 108 ? 4.465 3.404 9.812 1 96.25 108 TRP B N 1
ATOM 2077 C CA . TRP B 1 108 ? 4.73 4.699 9.195 1 96.25 108 TRP B CA 1
ATOM 2078 C C . TRP B 1 108 ? 5.82 5.449 9.953 1 96.25 108 TRP B C 1
ATOM 2080 O O . TRP B 1 108 ? 5.812 5.492 11.188 1 96.25 108 TRP B O 1
ATOM 2090 N N . PRO B 1 109 ? 6.684 6.039 9.242 1 96 109 PRO B N 1
ATOM 2091 C CA . PRO B 1 109 ? 7.871 6.574 9.906 1 96 109 PRO B CA 1
ATOM 2092 C C . PRO B 1 109 ? 7.59 7.871 10.664 1 96 109 PRO B C 1
ATOM 2094 O O . PRO B 1 109 ? 6.812 8.703 10.203 1 96 109 PRO B O 1
ATOM 2097 N N . LEU B 1 110 ? 8.266 7.977 11.742 1 95.56 110 LEU B N 1
ATOM 2098 C CA . LEU B 1 110 ? 8.258 9.258 12.438 1 95.56 110 LEU B CA 1
ATOM 2099 C C . LEU B 1 110 ? 8.898 10.344 11.586 1 95.56 110 LEU B C 1
ATOM 2101 O O . LEU B 1 110 ? 9.844 10.078 10.836 1 95.56 110 LEU B O 1
ATOM 2105 N N . PRO B 1 111 ? 8.344 11.531 11.688 1 97.5 111 PRO B N 1
ATOM 2106 C CA . PRO B 1 111 ? 7.324 12.078 12.578 1 97.5 111 PRO B CA 1
ATOM 2107 C C . PRO B 1 111 ? 5.91 11.945 12.016 1 97.5 111 PRO B C 1
ATOM 2109 O O . PRO B 1 111 ? 4.984 12.609 12.484 1 97.5 111 PRO B O 1
ATOM 2112 N N . SER B 1 112 ? 5.742 11.117 10.984 1 98.19 112 SER B N 1
ATOM 2113 C CA . SER B 1 112 ? 4.383 10.906 10.492 1 98.19 112 SER B CA 1
ATOM 2114 C C . SER B 1 112 ? 3.531 10.18 11.523 1 98.19 112 SER B C 1
ATOM 2116 O O . SER B 1 112 ? 4.059 9.578 12.461 1 98.19 112 SER B O 1
ATOM 2118 N N . CYS B 1 113 ? 2.201 10.336 11.32 1 97.44 113 CYS B N 1
ATOM 2119 C CA . CYS B 1 113 ? 1.223 9.68 12.18 1 97.44 113 CYS B CA 1
ATOM 2120 C C . CYS B 1 113 ? 0.153 8.977 11.352 1 97.44 113 CYS B C 1
ATOM 2122 O O . CYS B 1 113 ? -0.26 9.477 10.305 1 97.44 113 CYS B O 1
ATOM 2124 N N . TYR B 1 114 ? -0.178 7.832 11.758 1 97.88 114 TYR B N 1
ATOM 2125 C CA . TYR B 1 114 ? -1.299 7.109 11.164 1 97.88 114 TYR B CA 1
ATOM 2126 C C . TYR B 1 114 ? -2.539 7.211 12.047 1 97.88 114 TYR B C 1
ATOM 2128 O O . TYR B 1 114 ? -2.492 6.891 13.234 1 97.88 114 TYR B O 1
ATOM 2136 N N . ALA B 1 115 ? -3.59 7.703 11.531 1 98.38 115 ALA B N 1
ATOM 2137 C CA . ALA B 1 115 ? -4.84 7.902 12.266 1 98.38 115 ALA B CA 1
ATOM 2138 C C . ALA B 1 115 ? -5.93 6.969 11.75 1 98.38 115 ALA B C 1
ATOM 2140 O O . ALA B 1 115 ? -6.504 7.199 10.688 1 98.38 115 ALA B O 1
ATOM 2141 N N . ARG B 1 116 ? -6.242 5.953 12.516 1 95.31 116 ARG B N 1
ATOM 2142 C CA . ARG B 1 116 ? -7.309 5.023 12.164 1 95.31 116 ARG B CA 1
ATOM 2143 C C . ARG B 1 116 ? -8.664 5.723 12.172 1 95.31 116 ARG B C 1
ATOM 2145 O O . ARG B 1 116 ? -8.945 6.539 13.047 1 95.31 116 ARG B O 1
ATOM 2152 N N . GLY B 1 117 ? -9.453 5.395 11.156 1 96.56 117 GLY B N 1
ATOM 2153 C CA . GLY B 1 117 ? -10.766 6.023 11.062 1 96.56 117 GLY B CA 1
ATOM 2154 C C . GLY B 1 117 ? -10.695 7.477 10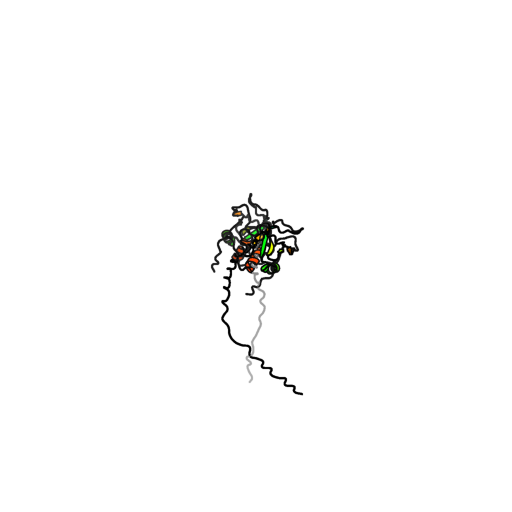.633 1 96.56 117 GLY B C 1
ATOM 2155 O O . GLY B 1 117 ? -11.711 8.172 10.633 1 96.56 117 GLY B O 1
ATOM 2156 N N . ALA B 1 118 ? -9.508 7.863 10.336 1 98.31 118 ALA B N 1
ATOM 2157 C CA . ALA B 1 118 ? -9.266 9.266 9.984 1 98.31 118 ALA B CA 1
ATOM 2158 C C . ALA B 1 118 ? -9.656 10.188 11.141 1 98.31 118 ALA B C 1
ATOM 2160 O O . ALA B 1 118 ? -10.188 11.281 10.914 1 98.31 118 ALA B O 1
ATOM 2161 N N . GLU B 1 119 ? -9.57 9.703 12.312 1 98.19 119 GLU B N 1
ATOM 2162 C CA . GLU B 1 119 ? -9.805 10.492 13.523 1 98.19 119 GLU B CA 1
ATOM 2163 C C . GLU B 1 119 ? -8.531 11.195 13.969 1 98.19 119 GLU B C 1
ATOM 2165 O O . GLU B 1 119 ? -7.547 10.547 14.328 1 98.19 119 GLU B O 1
ATOM 2170 N N . ILE B 1 120 ? -8.562 12.508 13.961 1 98.12 120 ILE B N 1
ATOM 2171 C CA . ILE B 1 120 ? -7.344 13.273 14.203 1 98.12 120 ILE B CA 1
ATOM 2172 C C . ILE B 1 120 ? -7.609 14.328 15.281 1 98.12 120 ILE B C 1
ATOM 2174 O O . ILE B 1 120 ? -8.766 14.617 15.609 1 98.12 120 ILE B O 1
ATOM 2178 N N . PRO B 1 121 ? -6.562 14.852 15.883 1 95.94 121 PRO B N 1
ATOM 2179 C CA . PRO B 1 121 ? -6.785 16 16.75 1 95.94 121 PRO B CA 1
ATOM 2180 C C . PRO B 1 121 ? -7.504 17.156 16.047 1 95.94 121 PRO B C 1
ATOM 2182 O O . PRO B 1 121 ? -7.184 17.469 14.898 1 95.94 121 PRO B O 1
ATOM 2185 N N . ASP B 1 122 ? -8.445 17.625 16.719 1 96.62 122 ASP B N 1
ATOM 2186 C CA . ASP B 1 122 ? -9.258 18.672 16.094 1 96.62 122 ASP B CA 1
ATOM 2187 C C . ASP B 1 122 ? -8.539 20.016 16.156 1 96.62 122 ASP B C 1
ATOM 2189 O O . ASP B 1 122 ? -8.719 20.781 17.109 1 96.62 122 ASP B O 1
ATOM 2193 N N . ARG B 1 123 ? -7.809 20.375 15.18 1 95.5 123 ARG B N 1
ATOM 2194 C CA . ARG B 1 123 ? -7.168 21.672 14.984 1 95.5 123 ARG B CA 1
ATOM 2195 C C . ARG B 1 123 ? -7.809 22.422 13.828 1 95.5 123 ARG B C 1
ATOM 2197 O O . ARG B 1 123 ? -7.141 23.219 13.156 1 95.5 123 ARG B O 1
ATOM 2204 N N . ARG B 1 124 ? -9.062 21.984 13.594 1 96.12 124 ARG B N 1
ATOM 2205 C CA . ARG B 1 124 ? -9.859 22.609 12.547 1 96.12 124 ARG B CA 1
ATOM 2206 C C . ARG B 1 124 ? -9.203 22.422 11.18 1 96.12 124 ARG B C 1
ATOM 2208 O O . ARG B 1 124 ? -8.969 23.406 10.461 1 96.12 124 ARG B O 1
ATOM 2215 N N . PRO B 1 125 ? -8.977 21.172 10.836 1 97.5 125 PRO B N 1
ATOM 2216 C CA . PRO B 1 125 ? -8.367 20.906 9.531 1 97.5 125 PRO B CA 1
ATOM 2217 C C . PRO B 1 125 ? -9.242 21.375 8.367 1 97.5 125 PRO B C 1
ATOM 2219 O O . PRO B 1 125 ? -10.469 21.25 8.422 1 97.5 125 PRO B O 1
ATOM 2222 N N . ARG B 1 126 ? -8.562 21.891 7.328 1 98.19 126 ARG B N 1
ATOM 2223 C CA . ARG B 1 126 ? -9.25 22.344 6.121 1 98.19 126 ARG B CA 1
ATOM 2224 C C . ARG B 1 126 ? -8.867 21.484 4.922 1 98.19 126 ARG B C 1
ATOM 2226 O O . ARG B 1 126 ? -7.711 21.078 4.785 1 98.19 126 ARG B O 1
ATOM 2233 N N . LEU B 1 127 ? -9.875 21.234 4.078 1 98.69 127 LEU B N 1
ATOM 2234 C CA . LEU B 1 127 ? -9.586 20.547 2.826 1 98.69 127 LEU B CA 1
ATOM 2235 C C . LEU B 1 127 ? -8.75 21.422 1.899 1 98.69 127 LEU B C 1
ATOM 2237 O O . LEU B 1 127 ? -9.195 22.5 1.484 1 98.69 127 LEU B O 1
ATOM 2241 N N . ILE B 1 128 ? -7.594 20.984 1.601 1 98.5 128 ILE B N 1
ATOM 2242 C CA . ILE B 1 128 ? -6.73 21.828 0.789 1 98.5 128 ILE B CA 1
ATOM 2243 C C . ILE B 1 128 ? -6.57 21.219 -0.604 1 98.5 128 ILE B C 1
ATOM 2245 O O . ILE B 1 128 ? -6.094 21.891 -1.526 1 98.5 128 ILE B O 1
ATOM 2249 N N . HIS B 1 129 ? -6.891 19.953 -0.823 1 98.44 129 HIS B N 1
ATOM 2250 C CA . HIS B 1 129 ? -6.898 19.328 -2.146 1 98.44 129 HIS B CA 1
ATOM 2251 C C . HIS B 1 129 ? -8.117 18.438 -2.334 1 98.44 129 HIS B C 1
ATOM 2253 O O . HIS B 1 129 ? -8.359 17.531 -1.532 1 98.44 129 HIS B O 1
ATOM 2259 N N . HIS B 1 130 ? -8.867 18.688 -3.25 1 97.69 130 HIS B N 1
ATOM 2260 C CA . HIS B 1 130 ? -9.969 17.859 -3.723 1 97.69 130 HIS B CA 1
ATOM 2261 C C . HIS B 1 130 ? -9.57 17.062 -4.961 1 97.69 130 HIS B C 1
ATOM 2263 O O . HIS B 1 130 ? -9.047 17.625 -5.926 1 97.69 130 HIS B O 1
ATOM 2269 N N . PRO B 1 131 ? -9.805 15.773 -4.953 1 96 131 PRO B N 1
ATOM 2270 C CA . PRO B 1 131 ? -9.383 14.992 -6.117 1 96 131 PRO B CA 1
ATOM 2271 C C . PRO B 1 131 ? -10.234 15.258 -7.352 1 96 131 PRO B C 1
ATOM 2273 O O . PRO B 1 131 ? -11.391 15.68 -7.234 1 96 131 PRO B O 1
ATOM 2276 N N . ASP B 1 132 ? -9.609 15.055 -8.547 1 90.56 132 ASP B N 1
ATOM 2277 C CA . ASP B 1 132 ? -10.344 15.188 -9.805 1 90.56 132 ASP B CA 1
ATOM 2278 C C . ASP B 1 132 ? -11.289 14.008 -10.016 1 90.56 132 ASP B C 1
ATOM 2280 O O . ASP B 1 132 ? -12.383 14.18 -10.562 1 90.56 132 ASP B O 1
ATOM 2284 N N . GLY B 1 133 ? -10.938 12.875 -9.57 1 91 133 GLY B N 1
ATOM 2285 C CA . GLY B 1 133 ? -11.75 11.68 -9.734 1 91 133 GLY B CA 1
ATOM 2286 C C . GLY B 1 133 ? -12.695 11.43 -8.578 1 91 133 GLY B C 1
ATOM 2287 O O . GLY B 1 133 ? -13.086 12.367 -7.875 1 91 133 GLY B O 1
ATOM 2288 N N . THR B 1 134 ? -13.172 10.227 -8.492 1 92.62 134 THR B N 1
ATOM 2289 C CA . THR B 1 134 ? -14.188 9.891 -7.492 1 92.62 134 THR B CA 1
ATOM 2290 C C . THR B 1 134 ? -13.547 9.234 -6.27 1 92.62 134 THR B C 1
ATOM 2292 O O . THR B 1 134 ? -14.227 8.938 -5.289 1 92.62 134 THR B O 1
ATOM 2295 N N . SER B 1 135 ? -12.258 9.055 -6.301 1 92.88 135 SER B N 1
ATOM 2296 C CA . SER B 1 135 ? -11.57 8.43 -5.176 1 92.88 135 SER B CA 1
ATOM 2297 C C . SER B 1 135 ? -10.992 9.477 -4.227 1 92.88 135 SER B C 1
ATOM 2299 O O . SER B 1 135 ? -10.219 10.344 -4.648 1 92.88 135 SER B O 1
ATOM 2301 N N . PRO B 1 136 ? -11.359 9.367 -2.982 1 96.88 136 PRO B N 1
ATOM 2302 C CA . PRO B 1 136 ? -10.805 10.32 -2.02 1 96.88 136 PRO B CA 1
ATOM 2303 C C . PRO B 1 136 ? -9.398 9.938 -1.558 1 96.88 136 PRO B C 1
ATOM 2305 O O . PRO B 1 136 ? -8.773 10.688 -0.802 1 96.88 136 PRO B O 1
ATOM 2308 N N . TYR B 1 137 ? -8.883 8.773 -1.972 1 95.69 137 TYR B N 1
ATOM 2309 C CA . TYR B 1 137 ? -7.707 8.188 -1.332 1 95.69 137 TYR B CA 1
ATOM 2310 C C . TYR B 1 137 ? -6.426 8.641 -2.025 1 95.69 137 TYR B C 1
ATOM 2312 O O . TYR B 1 137 ? -6.383 8.742 -3.254 1 95.69 137 TYR B O 1
ATOM 2320 N N . THR B 1 138 ? -5.457 8.977 -1.19 1 96.31 138 THR B N 1
ATOM 2321 C CA . THR B 1 138 ? -4.074 8.922 -1.65 1 96.31 138 THR B CA 1
ATOM 2322 C C . THR B 1 138 ? -3.574 7.48 -1.688 1 96.31 138 THR B C 1
ATOM 2324 O O . THR B 1 138 ? -3.695 6.75 -0.702 1 96.31 138 THR B O 1
ATOM 2327 N N . PRO B 1 139 ? -3.086 7.074 -2.809 1 94.69 139 PRO B N 1
ATOM 2328 C CA . PRO B 1 139 ? -2.531 5.719 -2.844 1 94.69 139 PRO B CA 1
ATOM 2329 C C . PRO B 1 139 ? -1.475 5.488 -1.765 1 94.69 139 PRO B C 1
ATOM 2331 O O . PRO B 1 139 ? -0.499 6.238 -1.68 1 94.69 139 PRO B O 1
ATOM 2334 N N . PRO B 1 140 ? -1.631 4.395 -1.021 1 95.31 140 PRO B N 1
ATOM 2335 C CA . PRO B 1 140 ? -0.804 4.246 0.179 1 95.31 140 PRO B CA 1
ATOM 2336 C C . PRO B 1 140 ? 0.643 3.881 -0.142 1 95.31 140 PRO B C 1
ATOM 2338 O O . PRO B 1 140 ? 1.558 4.262 0.595 1 95.31 140 PRO B O 1
ATOM 2341 N N . ILE B 1 141 ? 0.937 3.189 -1.236 1 94.62 141 ILE B N 1
ATOM 2342 C CA . ILE B 1 141 ? 2.287 2.709 -1.51 1 94.62 141 ILE B CA 1
ATOM 2343 C C . ILE B 1 141 ? 3.188 3.887 -1.881 1 94.62 141 ILE B C 1
ATOM 2345 O O . ILE B 1 141 ? 4.195 4.137 -1.216 1 94.62 141 ILE B O 1
ATOM 2349 N N . PRO B 1 142 ? 2.822 4.719 -2.854 1 94.88 142 PRO B N 1
ATOM 2350 C CA . PRO B 1 142 ? 3.633 5.906 -3.137 1 94.88 142 PRO B CA 1
ATOM 2351 C C . PRO B 1 142 ? 3.732 6.852 -1.942 1 94.88 142 PRO B C 1
ATOM 2353 O O . PRO B 1 142 ? 4.789 7.441 -1.703 1 94.88 142 PRO B O 1
ATOM 2356 N N . LEU B 1 143 ? 2.674 6.98 -1.157 1 97.06 143 LEU B N 1
ATOM 2357 C CA . LEU B 1 143 ? 2.699 7.879 -0.006 1 97.06 143 LEU B CA 1
ATOM 2358 C C . LEU B 1 143 ? 3.695 7.391 1.041 1 97.06 143 LEU B C 1
ATOM 2360 O O . LEU B 1 143 ? 4.5 8.172 1.553 1 97.06 143 LEU B O 1
ATOM 2364 N N . TYR B 1 144 ? 3.582 6.098 1.319 1 96.38 144 TYR B N 1
ATOM 2365 C CA . TYR B 1 144 ? 4.48 5.508 2.305 1 96.38 144 TYR B CA 1
ATOM 2366 C C . TYR B 1 144 ? 5.938 5.691 1.896 1 96.38 144 TYR B C 1
ATOM 2368 O O . TYR B 1 144 ? 6.77 6.113 2.705 1 96.38 144 TYR B O 1
ATOM 2376 N N . LEU B 1 145 ? 6.246 5.469 0.673 1 93.75 145 LEU B N 1
ATOM 2377 C CA . LEU B 1 145 ? 7.613 5.562 0.173 1 93.75 145 LEU B CA 1
ATOM 2378 C C . LEU B 1 145 ? 8.102 7.008 0.198 1 93.75 145 LEU B C 1
ATOM 2380 O O . LEU B 1 145 ? 9.25 7.273 0.571 1 93.75 145 LEU B O 1
ATOM 2384 N N . LEU B 1 146 ? 7.23 7.883 -0.192 1 95.06 146 LEU B N 1
ATOM 2385 C CA . LEU B 1 146 ? 7.609 9.289 -0.19 1 95.06 146 LEU B CA 1
ATOM 2386 C C . LEU B 1 146 ? 7.867 9.781 1.23 1 95.06 146 LEU B C 1
ATOM 2388 O O . LEU B 1 146 ? 8.828 10.516 1.472 1 95.06 146 LEU B O 1
ATOM 2392 N N . VAL B 1 147 ? 7.016 9.383 2.188 1 96.94 147 VAL B N 1
ATOM 2393 C CA . VAL B 1 147 ? 7.211 9.781 3.576 1 96.94 147 VAL B CA 1
ATOM 2394 C C . VAL B 1 147 ? 8.531 9.219 4.094 1 96.94 147 VAL B C 1
ATOM 2396 O O . VAL B 1 147 ? 9.305 9.93 4.75 1 96.94 147 VAL B O 1
ATOM 2399 N N . CYS B 1 148 ? 8.766 7.957 3.785 1 95.25 148 CYS B N 1
ATOM 2400 C CA . CYS B 1 148 ? 10.039 7.371 4.172 1 95.25 148 CYS B CA 1
ATOM 2401 C C . CYS B 1 148 ? 11.203 8.156 3.588 1 95.25 148 CYS B C 1
ATOM 2403 O O . CYS B 1 148 ? 12.164 8.477 4.293 1 95.25 148 CYS B O 1
ATOM 2405 N N . GLN B 1 149 ? 11.141 8.484 2.324 1 93.31 149 GLN B N 1
ATOM 2406 C CA . GLN B 1 149 ? 12.188 9.219 1.632 1 93.31 149 GLN B CA 1
ATOM 2407 C C . GLN B 1 149 ? 12.43 10.578 2.279 1 93.31 149 GLN B C 1
ATOM 2409 O O . GLN B 1 149 ? 13.57 10.953 2.557 1 93.31 149 GLN B O 1
ATOM 2414 N N . LEU B 1 150 ? 11.438 11.289 2.561 1 95.25 150 LEU B N 1
ATOM 2415 C CA . LEU B 1 150 ? 11.547 12.664 3.021 1 95.25 150 LEU B CA 1
ATOM 2416 C C . LEU B 1 150 ? 11.969 12.719 4.484 1 95.25 150 LEU B C 1
ATOM 2418 O O . LEU B 1 150 ? 12.641 13.672 4.906 1 95.25 150 LEU B O 1
ATOM 2422 N N . THR B 1 151 ? 11.586 11.734 5.234 1 95 151 THR B N 1
ATOM 2423 C CA . THR B 1 151 ? 11.992 11.688 6.637 1 95 151 THR B CA 1
ATOM 2424 C C . THR B 1 151 ? 13.367 11.047 6.781 1 95 151 THR B C 1
ATOM 2426 O O . THR B 1 151 ? 13.992 11.141 7.84 1 95 151 THR B O 1
ATOM 2429 N N . GLY B 1 152 ? 13.781 10.312 5.785 1 93.56 152 GLY B N 1
ATOM 2430 C CA . GLY B 1 152 ? 15.07 9.641 5.82 1 93.56 152 GLY B CA 1
ATOM 2431 C C . GLY B 1 152 ? 15.047 8.344 6.609 1 93.56 152 GLY B C 1
ATOM 2432 O O . GLY B 1 152 ? 16.094 7.812 6.977 1 93.56 152 GLY B O 1
ATOM 2433 N N . ILE B 1 153 ? 13.898 7.879 6.906 1 94.12 153 ILE B N 1
ATOM 2434 C CA . ILE B 1 153 ? 13.742 6.633 7.652 1 94.12 153 ILE B CA 1
ATOM 2435 C C . ILE B 1 153 ? 13.383 5.5 6.691 1 94.12 153 ILE B C 1
ATOM 2437 O O . ILE B 1 153 ? 12.438 5.613 5.906 1 94.12 153 ILE B O 1
ATOM 2441 N N . ALA B 1 154 ? 14.094 4.43 6.781 1 91.38 154 ALA B N 1
ATOM 2442 C CA . ALA B 1 154 ? 13.883 3.287 5.898 1 91.38 154 ALA B CA 1
ATOM 2443 C C . ALA B 1 154 ? 12.555 2.6 6.195 1 91.38 154 ALA B C 1
ATOM 2445 O O . ALA B 1 154 ? 12.109 2.564 7.344 1 91.38 154 ALA B O 1
ATOM 2446 N N . PRO B 1 155 ? 11.992 2.01 5.129 1 90.75 155 PRO B N 1
ATOM 2447 C CA . PRO B 1 155 ? 10.781 1.22 5.379 1 90.75 155 PRO B CA 1
ATOM 2448 C C . PRO B 1 155 ? 11.008 0.109 6.402 1 90.75 155 PRO B C 1
ATOM 2450 O O . PRO B 1 155 ? 12.07 -0.514 6.418 1 90.75 155 PRO B O 1
ATOM 2453 N N . SER B 1 156 ? 10.062 -0.018 7.316 1 86.12 156 SER B N 1
ATOM 2454 C CA . SER B 1 156 ? 10.18 -1.033 8.359 1 86.12 156 SER B CA 1
ATOM 2455 C C . SER B 1 156 ? 8.898 -1.849 8.484 1 86.12 156 SER B C 1
ATOM 2457 O O . SER B 1 156 ? 7.801 -1.303 8.398 1 86.12 156 SER B O 1
ATOM 2459 N N . TRP B 1 157 ? 9.164 -3.18 8.344 1 76.44 157 TRP B N 1
ATOM 2460 C CA . TRP B 1 157 ? 8.062 -4.09 8.633 1 76.44 157 TRP B CA 1
ATOM 2461 C C . TRP B 1 157 ? 8.516 -5.219 9.555 1 76.44 157 TRP B C 1
ATOM 2463 O O . TRP B 1 157 ? 9.719 -5.418 9.75 1 76.44 157 TRP B O 1
ATOM 2473 N N . ALA B 1 158 ? 7.738 -5.594 10.484 1 63.53 158 ALA B N 1
ATOM 2474 C CA . ALA B 1 158 ? 8 -6.543 11.562 1 63.53 158 ALA B CA 1
ATOM 2475 C C . ALA B 1 158 ? 8.82 -7.727 11.07 1 63.53 158 ALA B C 1
ATOM 2477 O O . ALA B 1 158 ? 9.477 -8.406 11.859 1 63.53 158 ALA B O 1
ATOM 2478 N N . GLY B 1 159 ? 9.055 -7.902 9.828 1 57.78 159 GLY B N 1
ATOM 2479 C CA . GLY B 1 159 ? 9.82 -9.094 9.492 1 57.78 159 GLY B CA 1
ATOM 2480 C C . GLY B 1 159 ? 11.32 -8.867 9.508 1 57.78 159 GLY B C 1
ATOM 2481 O O . GLY B 1 159 ? 11.781 -7.73 9.664 1 57.78 159 GLY B O 1
ATOM 2482 N N . PRO B 1 160 ? 12.18 -9.969 9.734 1 53.94 160 PRO B N 1
ATOM 2483 C CA . PRO B 1 160 ? 13.641 -9.883 9.867 1 53.94 160 PRO B CA 1
ATOM 2484 C C . PRO B 1 160 ? 14.289 -9.039 8.773 1 53.94 160 PRO B C 1
ATOM 2486 O O . PRO B 1 160 ? 13.805 -9.016 7.641 1 53.94 160 PRO B O 1
ATOM 2489 N N . PRO B 1 161 ? 15.086 -8.086 9.227 1 50 161 PRO B N 1
ATOM 2490 C CA . PRO B 1 161 ? 15.805 -7.27 8.25 1 50 161 PRO B CA 1
ATOM 2491 C C . PRO B 1 161 ? 16.547 -8.109 7.219 1 50 161 PRO B C 1
ATOM 2493 O O . PRO B 1 161 ? 17.047 -9.195 7.539 1 50 161 PRO B O 1
ATOM 2496 N N . VAL B 1 162 ? 16.219 -7.938 5.941 1 45.84 162 VAL B N 1
ATOM 2497 C CA . VAL B 1 162 ? 17.016 -8.602 4.926 1 45.84 162 VAL B CA 1
ATOM 2498 C C . VAL B 1 162 ? 18.438 -8.055 4.953 1 45.84 162 VAL B C 1
ATOM 2500 O O . VAL B 1 162 ? 18.656 -6.855 4.766 1 45.84 162 VAL B O 1
ATOM 2503 N N . ARG B 1 163 ? 19.219 -8.578 5.691 1 38.59 163 ARG B N 1
ATOM 2504 C CA . ARG B 1 163 ? 20.641 -8.219 5.613 1 38.59 163 ARG B CA 1
ATOM 2505 C C . ARG B 1 163 ? 21.172 -8.391 4.191 1 38.59 163 ARG B C 1
ATOM 2507 O O . ARG B 1 163 ? 21.016 -9.461 3.59 1 38.59 163 ARG B O 1
ATOM 2514 N N . SER B 1 164 ? 21.031 -7.324 3.463 1 34.31 164 SER B N 1
ATOM 2515 C CA . SER B 1 164 ? 21.797 -7.367 2.225 1 34.31 164 SER B CA 1
ATOM 2516 C C . SER B 1 164 ? 23.203 -7.926 2.463 1 34.31 164 SER B C 1
ATOM 2518 O O . SER B 1 164 ? 23.938 -7.418 3.307 1 34.31 164 SER B O 1
ATOM 2520 N N . ALA B 1 165 ? 23.297 -9.141 2.178 1 33 165 ALA B N 1
ATOM 2521 C CA . ALA B 1 165 ? 24.688 -9.594 2.104 1 33 165 ALA B CA 1
ATOM 2522 C C . ALA B 1 165 ? 25.484 -8.742 1.119 1 33 165 ALA B C 1
ATOM 2524 O O . ALA B 1 165 ? 25.359 -8.906 -0.097 1 33 165 ALA B O 1
ATOM 2525 N N . LEU B 1 166 ? 25.219 -7.523 1.218 1 27.41 166 LEU B N 1
ATOM 2526 C CA . LEU B 1 166 ? 26.344 -6.93 0.511 1 27.41 166 LEU B CA 1
ATOM 2527 C C . LEU B 1 166 ? 27.609 -6.957 1.377 1 27.41 166 LEU B C 1
ATOM 2529 O O . LEU B 1 166 ? 27.531 -6.762 2.592 1 27.41 166 LEU B O 1
#

pLDDT: mean 75.25, std 28.88, range [18.8, 98.81]

Foldseek 3Di:
DDPPDDDCVDDDDDDDDDDPPPDDPPDPPPPPPPPPPPPPPPPPPPQDKDADDDDPQADQPQAKKKKKDFPVCVVVLCVPAPWQAWWKDDPTMIIFIAGACLPPQWDQDPPMDIGHNRIDRPPPIDTPDHTPDRHRHRYSPSSSVSSCVVVVHDTDGPDPPPPPPD/DDDDCVDDDPDDDDDDDDDPDPPPPPDPPPPPPPPPPPPPPPPPPPQDKDADDDDPQADQPQAKKKKKDFPVCVVVLCVPAPWQAWWKDDPTMIIFIAGACLPPQWDQDPPMDIGHNNIDRPPPIDTPDHTPDRHRHRYSPSSSVSSCVVVVHDTDGPDDPPPPPD

Nearest PDB structures (foldseek):
  2y1r-assembly13_M  TM=5.371E-01  e=2.800E+00  Bacillus subtilis
  2n8l-assembly1_A  TM=3.537E-01  e=6.975E+00  Gallus gallus
  2n8m-assembly1_A  TM=3.813E-01  e=7.878E+00  Gallus gallus
  2y1r-assembly13_M  TM=5.366E-01  e=2.861E+00  Bacillus subtilis
  2y1r-assembly15_O  TM=5.942E-01  e=9.041E+00  Bacillus subtilis

Solvent-accessible surface area (backbone atoms only — not comparable to full-atom values): 20332 Å² total; per-residue (Å²): 138,78,88,74,83,83,76,85,75,76,87,76,83,86,86,83,85,78,84,73,79,74,75,80,72,72,72,76,69,72,67,76,73,75,65,78,66,76,69,68,70,73,66,75,68,78,58,52,72,38,61,70,81,75,64,87,85,45,58,61,77,49,46,46,14,24,42,31,34,48,36,90,50,36,63,66,50,58,72,52,40,71,60,53,14,30,26,30,35,40,92,58,36,24,35,33,28,21,43,47,67,75,52,53,75,40,57,76,50,70,83,39,44,78,24,73,65,20,43,38,73,48,65,69,67,37,83,75,36,76,43,92,66,48,49,40,45,19,41,55,55,64,49,51,52,49,51,21,60,76,60,69,44,76,91,48,47,88,30,78,79,78,72,70,85,114,140,88,75,90,76,84,69,72,92,73,80,86,78,86,87,74,87,77,77,80,81,73,76,76,70,74,71,74,72,71,66,78,70,75,64,76,67,75,68,66,68,72,65,74,67,78,59,52,70,37,61,71,81,75,64,87,85,47,56,62,78,50,46,45,14,24,43,31,34,48,38,89,51,37,63,65,50,59,74,51,40,71,61,51,13,30,28,30,34,41,90,59,35,23,34,35,27,21,43,48,67,75,52,53,75,40,59,76,49,69,83,39,44,79,24,72,67,22,45,37,71,47,67,71,65,37,82,74,36,77,44,91,65,48,50,40,46,20,41,57,57,63,49,51,51,50,51,22,60,74,58,68,42,75,90,46,46,88,30,78,78,78,71,68,87,112

Sequence (332 aa):
MLRSMATRMIPLLPGNRGPSAAERLPEPRRSPGLRPGTRGAAHSRDLGTTRLAVPVGLHTGLGCDAVGVPARFGFKILSRLPAKGCVYADSDWWWWLVPAGSDHDVTWPLPSCYARGAEIPDRRPRLIHHPDGTSPYTPPIPLYLLVCQLTGIAPSWAGPPVRSALMLRSMATRMIPLLPGNRGPSAAERLPEPRRSPGLRPGTRGAAHSRDLGTTRLAVPVGLHTGLGCDAVGVPARFGFKILSRLPAKGCVYADSDWWWWLVPAGSDHDVTWPLPSCYARGAEIPDRRPRLIHHPDGTSPYTPPIPLYLLVCQLTGIAPSWAGPPVRSAL